Protein AF-A0A937JQS1-F1 (afdb_monomer)

Solvent-accessible surface area (backbone atoms only — not comparable to full-atom values): 11792 Å² total; per-residue (Å²): 133,86,85,75,92,84,84,64,67,39,81,70,49,71,50,72,41,78,74,59,97,88,43,70,46,82,43,76,43,68,38,63,73,54,82,75,80,78,58,79,94,61,78,60,64,67,53,103,60,38,48,78,44,85,41,75,46,64,56,64,67,55,51,44,63,78,70,60,71,78,67,61,72,82,78,45,56,63,32,63,48,52,50,48,54,52,50,52,52,39,45,74,74,69,32,52,64,26,17,43,42,37,26,79,42,84,90,50,79,67,45,70,51,68,37,29,36,45,101,71,46,35,38,35,25,64,32,72,44,44,47,72,66,47,47,51,51,32,52,51,50,52,54,59,55,45,79,55,39,69,81,55,46,39,33,33,38,23,70,42,84,50,56,70,66,57,55,50,52,32,45,78,70,66,24,34,43,35,20,62,35,98,82,81,48,39,30,24,63,35,68,80,44,40,84,76,72,25,43,60,45,133

pLDDT: mean 79.56, std 19.75, range [32.25, 98.62]

Nearest PDB structures (foldseek):
  8q43-assembly1_B  TM=7.393E-01  e=4.760E-02  Thermoanaerobacter brockii subsp. finnii Ako-1
  8q43-assembly1_A  TM=7.312E-01  e=4.192E-02  Thermoanaerobacter brockii subsp. finnii Ako-1

Sequence (202 aa):
MPFRYVDSFILHDWFEKDVGDGAHVPIFLLRPVEEATHAPHQSYCVRRNEQVQLIPVERHSLLSALRDGSVDPRSMRPEARLEKSFCLFMLQQGYPVWRFEIRHTVGCHPLYTDVWVGGVNLLLETKAKADREHVRQAVAQVIDYTRFLSNPYRAVLVPERPEGDLLKLAHTQRAAVIWPGPRGDWESSAMWLSRLGVTYRR

Foldseek 3Di:
DDDDDDFDWDQPDKDWDDLDPPDTDIDTDTDGPDPPPPPPPFPWPDDPFKDKDKAAPPVCVLVCVVRRVPDPLVPDDLQVSQLSLVCVLLVVLVWGKIKMFIDGHPPDDTDIFSIATPPQQEGEDEDAAQDPVRLVVRLVSQVVVVVRGDDGQAEYEYADDHDPVSQVVCVVSRYKYKYQDPVRFIEICDPVCVVSVHHYDD

Structure (mmCIF, N/CA/C/O backbone):
data_AF-A0A937JQS1-F1
#
_entry.id   AF-A0A937JQS1-F1
#
loop_
_atom_site.group_PDB
_atom_site.id
_atom_site.type_symbol
_atom_site.label_atom_id
_atom_site.label_alt_id
_atom_site.label_comp_id
_atom_site.label_asym_id
_atom_site.label_entity_id
_atom_site.label_seq_id
_atom_site.pdbx_PDB_ins_code
_atom_site.Cartn_x
_atom_site.Cartn_y
_atom_site.Cartn_z
_atom_site.occupancy
_atom_site.B_iso_or_equiv
_atom_site.auth_seq_id
_atom_site.auth_comp_id
_atom_site.auth_asym_id
_atom_site.auth_atom_id
_atom_site.pdbx_PDB_model_num
ATOM 1 N N . MET A 1 1 ? -18.540 9.054 -26.115 1.00 45.56 1 MET A N 1
ATOM 2 C CA . MET A 1 1 ? -18.312 9.087 -24.654 1.00 45.56 1 MET A CA 1
ATOM 3 C C . MET A 1 1 ? -18.891 10.398 -24.142 1.00 45.56 1 MET A C 1
ATOM 5 O O . MET A 1 1 ? -18.390 11.429 -24.573 1.00 45.56 1 MET A O 1
ATOM 9 N N . PRO A 1 2 ? -19.978 10.409 -23.354 1.00 47.75 2 PRO A N 1
ATOM 10 C CA . PRO A 1 2 ? -20.490 11.654 -22.794 1.00 47.75 2 PRO A CA 1
ATOM 11 C C . PRO A 1 2 ? -19.581 12.106 -21.646 1.00 47.75 2 PRO A C 1
ATOM 13 O O . PRO A 1 2 ? -19.201 11.306 -20.791 1.00 47.75 2 PRO A O 1
ATOM 16 N N . PHE A 1 3 ? -19.208 13.382 -21.644 1.00 42.34 3 PHE A N 1
ATOM 17 C CA . PHE A 1 3 ? -18.463 13.980 -20.542 1.00 42.34 3 PHE A CA 1
ATOM 18 C C . PHE A 1 3 ? -19.368 14.054 -19.309 1.00 42.34 3 PHE A C 1
ATOM 20 O O . PHE A 1 3 ? -20.520 14.477 -19.404 1.00 42.34 3 PHE A O 1
ATOM 27 N N . ARG A 1 4 ? -18.853 13.626 -18.153 1.00 39.41 4 ARG A N 1
ATOM 28 C CA . ARG A 1 4 ? -19.533 13.779 -16.867 1.00 39.41 4 ARG A CA 1
ATOM 29 C C . ARG A 1 4 ? -18.946 14.994 -16.168 1.00 39.41 4 ARG A C 1
ATOM 31 O O . ARG A 1 4 ? -17.749 15.034 -15.910 1.00 39.41 4 ARG A O 1
ATOM 38 N N . TYR A 1 5 ? -19.797 15.964 -15.871 1.00 47.34 5 TYR A N 1
ATOM 39 C CA . TYR A 1 5 ? -19.444 17.093 -15.024 1.00 47.34 5 TYR A CA 1
ATOM 40 C C . TYR A 1 5 ? -19.049 16.581 -13.625 1.00 47.34 5 TYR A C 1
ATOM 42 O O . TYR A 1 5 ? -19.790 15.791 -13.032 1.00 47.34 5 TYR A O 1
ATOM 50 N N . VAL A 1 6 ? -17.861 16.970 -13.150 1.00 55.03 6 VAL A N 1
ATOM 51 C CA . VAL A 1 6 ? -17.288 16.515 -11.870 1.00 55.03 6 VAL A CA 1
ATOM 52 C C . VAL A 1 6 ? -17.454 17.582 -10.791 1.00 55.03 6 VAL A C 1
ATOM 54 O O . VAL A 1 6 ? -17.957 17.254 -9.724 1.00 55.03 6 VAL A O 1
ATOM 57 N N . ASP A 1 7 ? -17.066 18.833 -11.065 1.00 60.91 7 ASP A N 1
ATOM 58 C CA . ASP A 1 7 ? -17.184 19.951 -10.120 1.00 60.91 7 ASP A CA 1
ATOM 59 C C . ASP A 1 7 ? -16.947 21.312 -10.814 1.00 60.91 7 ASP A C 1
ATOM 61 O O . ASP A 1 7 ? -16.542 21.345 -11.982 1.00 60.91 7 ASP A O 1
ATOM 65 N N . SER A 1 8 ? -17.152 22.421 -10.093 1.00 69.75 8 SER A N 1
ATOM 66 C CA . SER A 1 8 ? -16.803 23.782 -10.523 1.00 69.75 8 SER A CA 1
ATOM 67 C C . SER A 1 8 ? -15.736 24.424 -9.637 1.00 69.75 8 SER A C 1
ATOM 69 O O . SER A 1 8 ? -15.820 24.430 -8.409 1.00 69.75 8 SER A O 1
ATOM 71 N N . PHE A 1 9 ? -14.761 25.066 -10.280 1.00 72.88 9 PHE A N 1
ATOM 72 C CA . PHE A 1 9 ? -13.689 25.807 -9.622 1.00 72.88 9 PHE A CA 1
ATOM 73 C C . PHE A 1 9 ? -13.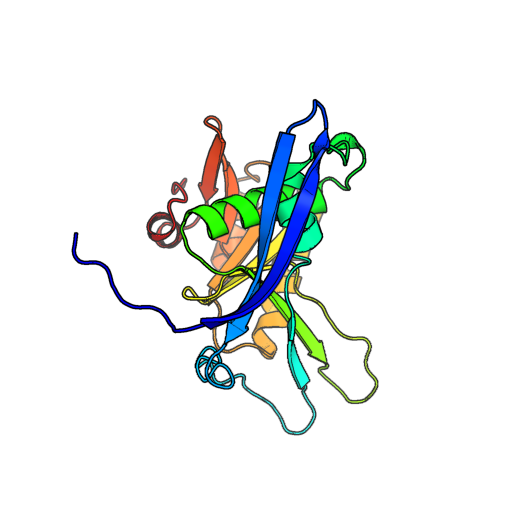633 27.244 -10.135 1.00 72.88 9 PHE A C 1
ATOM 75 O O . PHE A 1 9 ? -13.857 27.506 -11.316 1.00 72.88 9 PHE A O 1
ATOM 82 N N . ILE A 1 10 ? -13.284 2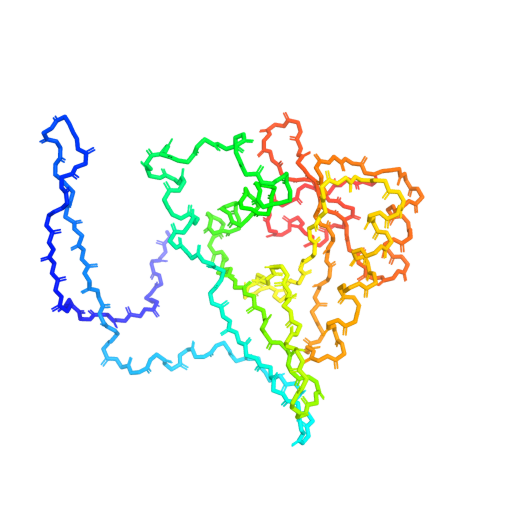8.170 -9.249 1.00 72.38 10 ILE A N 1
ATOM 83 C CA . ILE A 1 10 ? -12.944 29.549 -9.585 1.00 72.38 10 ILE A CA 1
ATOM 84 C C . ILE A 1 10 ? -11.427 29.631 -9.700 1.00 72.38 10 ILE A C 1
ATOM 86 O O . ILE A 1 10 ? -10.702 29.169 -8.815 1.00 72.38 10 ILE A O 1
ATOM 90 N N . LEU A 1 11 ? -10.941 30.263 -10.765 1.00 66.88 11 LEU A N 1
ATOM 91 C CA . LEU A 1 11 ? -9.544 30.661 -10.848 1.00 66.88 11 LEU A CA 1
ATOM 92 C C . LEU A 1 11 ? -9.246 31.638 -9.707 1.00 66.88 11 LEU A C 1
ATOM 94 O O . LEU A 1 11 ? -9.803 32.734 -9.651 1.00 66.88 11 LEU A O 1
ATOM 98 N N . HIS A 1 12 ? -8.429 31.202 -8.756 1.00 65.19 12 HIS A N 1
ATOM 99 C CA . HIS A 1 12 ? -8.006 32.033 -7.642 1.00 65.19 12 HIS A CA 1
ATOM 100 C C . HIS A 1 12 ? -6.866 32.951 -8.065 1.00 65.19 12 HIS A C 1
ATOM 102 O O . HIS A 1 12 ? -6.918 34.140 -7.765 1.00 65.19 12 HIS A O 1
ATOM 108 N N . ASP A 1 13 ? -5.878 32.384 -8.757 1.00 59.91 13 ASP A N 1
ATOM 109 C CA . ASP A 1 13 ? -4.686 33.081 -9.229 1.00 59.91 13 ASP A CA 1
ATOM 110 C C . ASP A 1 13 ? -4.006 32.267 -10.345 1.00 59.91 13 ASP A C 1
ATOM 112 O O . ASP A 1 13 ? -4.325 31.090 -10.545 1.00 59.91 13 ASP A O 1
ATOM 116 N N . TRP A 1 14 ? -3.065 32.858 -11.072 1.00 73.50 14 TRP A N 1
ATOM 117 C CA . TRP A 1 14 ? 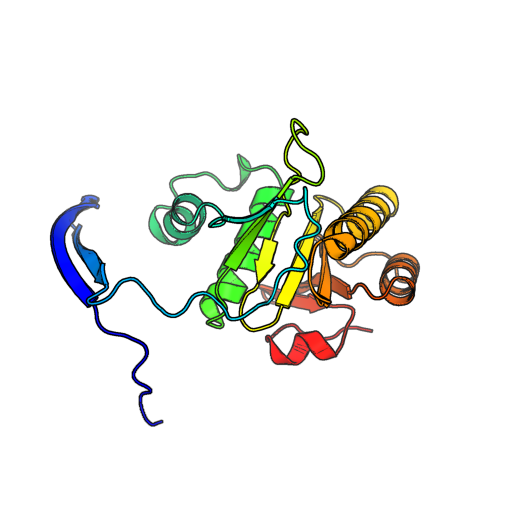-2.208 32.124 -11.999 1.00 73.50 14 TRP A CA 1
ATOM 118 C C . TRP A 1 14 ? -0.834 32.775 -12.118 1.00 73.50 14 TRP A C 1
ATOM 120 O O . TRP A 1 14 ? -0.678 33.981 -11.953 1.00 73.50 14 TRP A O 1
ATOM 130 N N . PHE A 1 15 ? 0.168 31.963 -12.433 1.00 65.56 15 PHE A N 1
ATOM 131 C CA . PHE A 1 15 ? 1.509 32.456 -12.714 1.00 65.56 15 PHE A CA 1
ATOM 132 C C . PHE A 1 15 ? 2.222 31.562 -13.721 1.00 65.56 15 PHE A C 1
ATOM 134 O O . PHE A 1 15 ? 1.949 30.366 -13.832 1.00 65.56 15 PHE A O 1
ATOM 141 N N . GLU A 1 16 ? 3.167 32.142 -14.450 1.00 58.34 16 GLU A N 1
ATOM 142 C CA . GLU A 1 16 ? 4.058 31.405 -15.336 1.00 58.34 16 GLU A CA 1
ATOM 143 C C . GLU A 1 16 ? 5.267 30.910 -14.560 1.00 58.34 16 GLU A C 1
ATOM 145 O O . GLU A 1 16 ? 5.975 31.677 -13.904 1.00 58.34 16 GLU A O 1
ATOM 150 N N . LYS A 1 17 ? 5.505 29.602 -14.632 1.00 55.09 17 LYS A N 1
ATOM 151 C CA . LYS A 1 17 ? 6.731 29.012 -14.114 1.00 55.09 17 LYS A CA 1
ATOM 152 C C . LYS A 1 17 ? 7.669 28.749 -15.283 1.00 55.09 17 LYS A C 1
ATOM 154 O O . LYS A 1 17 ? 7.313 28.008 -16.197 1.00 55.09 17 LYS A O 1
ATOM 159 N N . ASP A 1 18 ? 8.854 29.344 -15.222 1.00 71.06 18 ASP A N 1
ATOM 160 C CA . ASP A 1 18 ? 9.980 28.966 -16.073 1.00 71.06 18 ASP A CA 1
ATOM 161 C C . ASP A 1 18 ? 10.401 27.531 -15.723 1.00 71.06 18 ASP A C 1
ATOM 163 O O . ASP A 1 18 ? 10.581 27.188 -14.546 1.00 71.06 18 ASP A O 1
ATOM 167 N N . VAL A 1 19 ? 10.457 26.672 -16.738 1.00 67.25 19 VAL A N 1
ATOM 168 C CA . VAL A 1 19 ? 10.776 25.246 -16.602 1.00 67.25 19 VAL A CA 1
ATOM 169 C C . VAL A 1 19 ? 12.164 24.915 -17.173 1.00 67.25 19 VAL A C 1
ATOM 171 O O . VAL A 1 19 ? 12.536 23.745 -17.204 1.00 67.25 19 VAL A O 1
ATOM 174 N N . GLY A 1 20 ? 12.949 25.929 -17.560 1.00 48.41 20 GLY A N 1
ATOM 175 C CA . GLY A 1 20 ? 14.239 25.781 -18.238 1.00 48.41 20 GLY A CA 1
ATOM 176 C C . GLY A 1 20 ? 14.111 25.783 -19.766 1.00 48.41 20 GLY A C 1
ATOM 177 O O . GLY A 1 20 ? 13.027 25.596 -20.314 1.00 48.41 20 GLY A O 1
ATOM 178 N N . ASP A 1 21 ? 15.225 26.039 -20.462 1.00 65.00 21 ASP A N 1
ATOM 179 C CA . ASP A 1 21 ? 15.322 26.151 -21.932 1.00 65.00 21 ASP A CA 1
ATOM 180 C C . ASP A 1 21 ? 14.376 27.188 -22.579 1.00 65.00 21 ASP A C 1
ATOM 182 O O . ASP A 1 21 ? 14.034 27.097 -23.758 1.00 65.00 21 ASP A O 1
ATOM 186 N N . GLY A 1 22 ? 13.959 28.206 -21.815 1.00 67.19 22 GLY A N 1
ATOM 187 C CA . GLY A 1 22 ? 13.045 29.257 -22.279 1.00 67.19 22 GLY A CA 1
ATOM 188 C C . GLY A 1 22 ? 11.585 28.807 -22.403 1.00 67.19 22 GLY A C 1
ATOM 189 O O . GLY A 1 22 ? 10.770 29.521 -22.990 1.00 67.19 22 GLY A O 1
ATOM 190 N N . ALA A 1 23 ? 11.239 27.629 -21.873 1.00 49.78 23 ALA A N 1
ATOM 191 C CA . ALA A 1 23 ? 9.871 27.137 -21.839 1.00 49.78 23 ALA A CA 1
ATOM 192 C C . ALA A 1 23 ? 9.139 27.647 -20.588 1.00 49.78 23 ALA A C 1
ATOM 194 O O . ALA A 1 23 ? 9.542 27.381 -19.454 1.00 49.78 23 ALA A O 1
ATOM 195 N N . HIS A 1 24 ? 8.011 28.325 -20.798 1.00 59.59 24 HIS A N 1
ATOM 196 C CA . HIS A 1 24 ? 7.120 28.779 -19.733 1.00 59.59 24 HIS A CA 1
ATOM 197 C C . HIS A 1 24 ? 5.847 27.936 -19.723 1.00 59.59 24 HIS A C 1
ATOM 199 O O . HIS A 1 24 ? 5.228 27.710 -20.765 1.00 59.59 24 HIS A O 1
ATOM 205 N N . VAL A 1 25 ? 5.445 27.470 -18.539 1.00 53.12 25 VAL A N 1
ATOM 206 C CA . VAL A 1 25 ? 4.183 26.746 -18.355 1.00 53.12 25 VAL A CA 1
ATOM 207 C C . VAL A 1 25 ? 3.274 27.552 -17.427 1.00 53.12 25 VAL A C 1
ATOM 209 O O . VAL A 1 25 ? 3.685 27.859 -16.301 1.00 53.12 25 VAL A O 1
ATOM 212 N N . PRO A 1 26 ? 2.042 27.880 -17.855 1.00 55.28 26 PRO A N 1
ATOM 213 C CA . PRO A 1 26 ? 1.0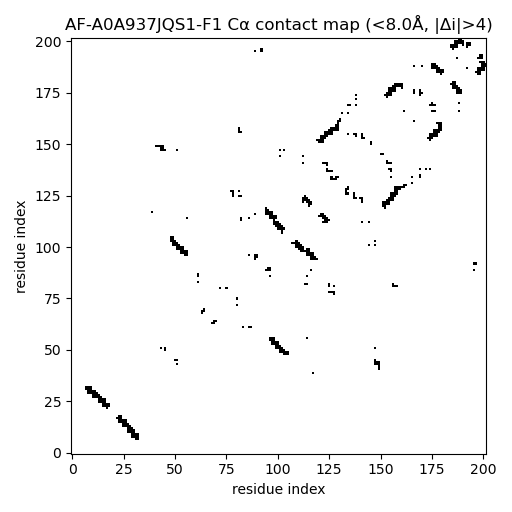80 28.555 -16.999 1.00 55.28 26 PRO A CA 1
ATOM 214 C C . PRO A 1 26 ? 0.566 27.591 -15.925 1.00 55.28 26 PRO A C 1
ATOM 216 O O . PRO A 1 26 ? 0.119 26.477 -16.212 1.00 55.28 26 PRO A O 1
ATOM 219 N N . ILE A 1 27 ? 0.633 28.028 -14.672 1.00 56.72 27 ILE A N 1
ATOM 220 C CA . ILE A 1 27 ? 0.093 27.324 -13.512 1.00 56.72 27 ILE A CA 1
ATOM 221 C C . ILE A 1 27 ? -1.139 28.080 -13.034 1.00 56.72 27 ILE A C 1
ATOM 223 O O . ILE A 1 27 ? -1.061 29.255 -12.691 1.00 56.72 27 ILE A O 1
ATOM 227 N N . PHE A 1 28 ? -2.268 27.378 -12.968 1.00 69.25 28 PHE A N 1
ATOM 228 C CA . PHE A 1 28 ? -3.531 27.908 -12.465 1.00 69.25 28 PHE A CA 1
ATOM 229 C C . PHE A 1 28 ? -3.749 27.434 -11.026 1.00 69.25 28 PHE A C 1
ATOM 231 O O . PHE A 1 28 ? -3.789 26.231 -10.755 1.00 69.25 28 PHE A O 1
ATOM 238 N N . LEU A 1 29 ? -3.908 28.375 -10.101 1.00 49.22 29 LEU A N 1
ATOM 239 C CA . LEU A 1 29 ? -4.346 28.115 -8.737 1.00 49.22 29 LEU A CA 1
ATOM 240 C C . LEU A 1 29 ? -5.867 28.203 -8.711 1.00 49.22 29 LEU A C 1
ATOM 242 O O . LEU A 1 29 ? -6.451 29.264 -8.916 1.00 49.22 29 LEU A O 1
ATOM 246 N N . LEU A 1 30 ? -6.520 27.070 -8.483 1.00 74.38 30 LEU A N 1
ATOM 247 C CA . LEU A 1 30 ? -7.973 26.968 -8.458 1.00 74.38 30 LEU A CA 1
ATOM 248 C C . LEU A 1 30 ? -8.467 26.852 -7.018 1.00 74.38 30 LEU A C 1
ATOM 250 O O . LEU A 1 30 ? -7.889 26.123 -6.212 1.00 74.38 30 LEU A O 1
ATOM 254 N N . ARG A 1 31 ? -9.567 27.538 -6.715 1.00 61.50 31 ARG A N 1
ATOM 255 C CA . ARG A 1 31 ? -10.343 27.352 -5.485 1.00 61.50 31 ARG A CA 1
ATOM 256 C C . ARG A 1 31 ? -11.725 26.811 -5.849 1.00 61.50 31 ARG A C 1
ATOM 258 O O . ARG A 1 31 ? -12.274 27.240 -6.861 1.00 61.50 31 ARG A O 1
ATOM 265 N N . PRO A 1 32 ? -12.287 25.862 -5.096 1.00 65.94 32 PRO A N 1
ATOM 266 C CA . PRO A 1 32 ? -13.613 25.342 -5.408 1.00 65.94 32 PRO A CA 1
ATOM 267 C C . PRO A 1 32 ? -14.674 26.448 -5.234 1.00 65.94 32 PRO A C 1
ATOM 269 O O . PRO A 1 32 ? -14.492 27.353 -4.417 1.00 65.94 32 PRO A O 1
ATOM 272 N N . VAL A 1 33 ? -15.733 26.427 -6.059 1.00 67.19 33 VAL A N 1
ATOM 273 C CA . VAL A 1 33 ? -16.830 27.425 -6.000 1.00 67.19 33 VAL A CA 1
ATOM 274 C C . VAL A 1 33 ? -17.621 27.301 -4.693 1.00 67.19 33 VAL A C 1
ATOM 276 O O . VAL A 1 33 ? -18.073 28.305 -4.149 1.00 67.19 33 VAL A O 1
ATOM 279 N N . GLU A 1 34 ? -17.733 26.084 -4.168 1.00 53.88 34 GLU A N 1
ATOM 280 C CA . GLU A 1 34 ? -18.332 25.761 -2.872 1.00 53.88 34 GLU A CA 1
ATOM 281 C C . GLU A 1 34 ? -17.291 25.030 -2.006 1.00 53.88 34 GLU A C 1
ATOM 283 O O . GLU A 1 34 ? -16.369 24.408 -2.535 1.00 53.88 34 GLU A O 1
ATOM 288 N N . GLU A 1 35 ? -17.397 25.097 -0.673 1.00 51.56 35 GLU A N 1
ATOM 289 C CA . GLU A 1 35 ? -16.623 24.217 0.217 1.00 51.56 35 GLU A CA 1
ATOM 290 C C . GLU A 1 35 ? -16.873 22.777 -0.247 1.00 51.56 35 GLU A C 1
ATOM 292 O O . GLU A 1 35 ? -18.023 22.351 -0.263 1.00 51.56 35 GLU A O 1
ATOM 297 N N . ALA A 1 36 ? -15.841 22.070 -0.723 1.00 46.34 36 ALA A N 1
ATOM 298 C CA . ALA A 1 36 ? -16.008 20.800 -1.427 1.00 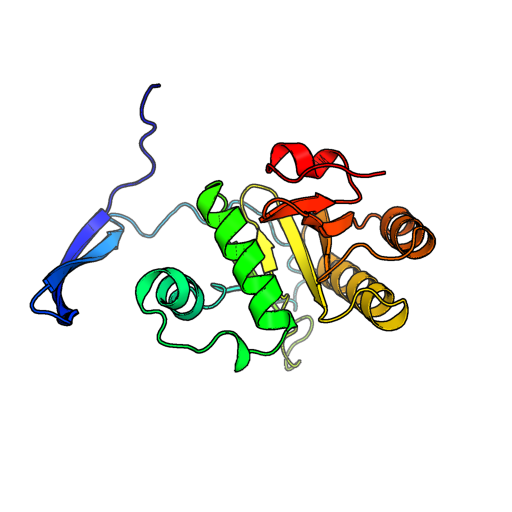46.34 36 ALA A CA 1
ATOM 299 C C . ALA A 1 36 ? -16.900 19.833 -0.622 1.00 46.34 36 ALA A C 1
ATOM 301 O O . ALA A 1 36 ? -16.455 19.206 0.338 1.00 46.34 36 ALA A O 1
ATOM 302 N N . THR A 1 37 ? -18.168 19.702 -1.019 1.00 40.16 37 THR A N 1
ATOM 303 C CA . THR A 1 37 ? -19.163 18.871 -0.320 1.00 40.16 37 THR A CA 1
ATOM 304 C C . THR A 1 37 ? -18.952 17.385 -0.582 1.00 40.16 37 THR A C 1
ATOM 306 O O . THR A 1 37 ? -19.491 16.543 0.134 1.00 40.16 37 THR A O 1
ATOM 309 N N . HIS A 1 38 ? -18.088 17.037 -1.539 1.00 40.91 38 HIS A N 1
ATOM 310 C CA . HIS A 1 38 ? -17.567 15.686 -1.697 1.00 40.91 38 HIS A CA 1
ATOM 311 C C . HIS A 1 38 ? -16.445 15.414 -0.687 1.00 40.91 38 HIS A C 1
ATOM 313 O O . HIS A 1 38 ? -15.310 15.095 -1.044 1.00 40.91 38 HIS A O 1
ATOM 319 N N . ALA A 1 39 ? -16.789 15.445 0.602 1.00 38.78 39 ALA A N 1
ATOM 320 C CA . ALA A 1 39 ? -16.150 14.516 1.518 1.00 38.78 39 ALA A CA 1
ATOM 321 C C . ALA A 1 39 ? -16.447 13.109 0.969 1.00 38.78 39 ALA A C 1
ATOM 323 O O . ALA A 1 39 ? -17.609 12.822 0.662 1.00 38.78 39 ALA A O 1
ATOM 324 N N . PRO A 1 40 ? -15.453 12.221 0.777 1.00 37.16 40 PRO A N 1
ATOM 325 C CA . PRO A 1 40 ? -15.765 10.838 0.458 1.00 37.16 40 PRO A CA 1
ATOM 326 C C . PRO A 1 40 ? -16.725 10.347 1.543 1.00 37.16 40 PRO A C 1
ATOM 328 O O . PRO A 1 40 ? -16.364 10.332 2.717 1.00 37.16 40 PRO A O 1
ATOM 331 N N . HIS A 1 41 ? -17.964 10.017 1.165 1.00 33.47 41 HIS A N 1
ATOM 332 C CA . HIS A 1 41 ? -18.947 9.412 2.058 1.00 33.47 41 HIS A CA 1
ATOM 333 C C . HIS A 1 41 ? -18.427 8.031 2.466 1.00 33.47 41 HIS A C 1
ATOM 335 O O . HIS A 1 41 ? -18.792 7.000 1.908 1.00 33.47 41 HIS A O 1
ATOM 341 N N . GLN A 1 42 ? -17.512 8.014 3.423 1.00 42.06 42 GLN A N 1
ATOM 342 C CA . GLN A 1 42 ? -17.094 6.838 4.145 1.00 42.06 42 GLN A CA 1
ATOM 343 C C . GLN A 1 42 ? -17.260 7.160 5.614 1.00 42.06 42 GLN A C 1
ATOM 345 O O . GLN A 1 42 ? -16.555 7.982 6.190 1.00 42.06 42 GLN A O 1
ATOM 350 N N . SER A 1 43 ? -18.255 6.523 6.213 1.00 33.09 43 SER A N 1
ATOM 351 C CA . SER A 1 43 ? -18.433 6.513 7.653 1.00 33.09 43 SER A CA 1
ATOM 352 C C . SER A 1 43 ? -17.228 5.793 8.254 1.00 33.09 43 SER A C 1
ATOM 354 O O . SER A 1 43 ? -17.149 4.566 8.202 1.00 33.09 43 SER A O 1
ATOM 356 N N . TYR A 1 44 ? -16.256 6.540 8.770 1.00 45.22 44 TYR A N 1
ATOM 357 C CA . TYR A 1 44 ? -15.211 5.979 9.620 1.00 45.22 44 TYR A CA 1
ATOM 358 C C . TYR A 1 44 ? -15.849 5.614 10.961 1.00 45.22 44 TYR A C 1
ATOM 360 O O . TYR A 1 44 ? -16.602 6.406 11.530 1.00 45.22 44 TYR A O 1
ATOM 368 N N . CYS A 1 45 ? -15.597 4.405 11.461 1.00 32.25 45 CYS A N 1
ATOM 369 C CA . CYS A 1 45 ? -16.022 4.023 12.805 1.00 32.25 45 CYS A CA 1
ATOM 370 C C . CYS A 1 45 ? -15.192 4.802 13.828 1.00 32.25 45 CYS A C 1
ATOM 372 O O . CYS A 1 45 ? -14.144 4.343 14.261 1.00 32.25 45 CYS A O 1
ATOM 374 N N . VAL A 1 46 ? -15.661 5.984 14.216 1.00 39.66 46 VAL A N 1
ATOM 375 C CA . VAL A 1 46 ? -15.071 6.756 15.308 1.00 39.66 46 VAL A CA 1
ATOM 376 C C . VAL A 1 46 ? -15.611 6.198 16.624 1.00 39.66 46 VAL A C 1
ATOM 378 O O . VAL A 1 46 ? -16.758 6.464 16.995 1.00 39.66 46 VAL A O 1
ATOM 381 N N . ARG A 1 47 ? -14.817 5.405 17.357 1.00 48.16 47 ARG A N 1
ATOM 382 C CA . ARG A 1 47 ? -15.104 5.200 18.789 1.00 48.16 47 ARG A CA 1
ATOM 383 C C . ARG A 1 47 ? -14.787 6.501 19.531 1.00 48.16 47 ARG A C 1
ATOM 385 O O . ARG A 1 47 ? -13.952 7.274 19.086 1.00 48.16 47 ARG A O 1
ATOM 392 N N . ARG A 1 48 ? -15.440 6.743 20.675 1.00 47.25 48 ARG A N 1
ATOM 393 C CA . ARG A 1 48 ? -15.502 8.037 21.405 1.00 47.25 48 ARG A CA 1
ATOM 394 C C . ARG A 1 48 ? -14.167 8.784 21.645 1.00 47.25 48 ARG A C 1
ATOM 396 O O . ARG A 1 48 ? -14.228 9.964 21.956 1.00 47.25 48 ARG A O 1
ATOM 403 N N . ASN A 1 49 ? -13.011 8.128 21.496 1.00 56.72 49 ASN A N 1
ATOM 404 C CA . ASN A 1 49 ? -11.665 8.681 21.715 1.00 56.72 49 ASN A CA 1
ATOM 405 C C . ASN A 1 49 ? -10.693 8.468 20.531 1.00 56.72 49 ASN A C 1
ATOM 407 O O . ASN A 1 49 ? -9.507 8.762 20.665 1.00 56.72 49 ASN A O 1
ATOM 411 N N . GLU A 1 50 ? -11.161 7.921 19.408 1.00 63.97 50 GLU A N 1
ATOM 412 C CA . GLU A 1 50 ? -10.340 7.634 18.228 1.00 63.97 50 GLU A CA 1
ATOM 413 C C . GLU A 1 50 ? -10.479 8.783 17.222 1.00 63.97 50 GLU A C 1
ATOM 415 O O . GLU A 1 50 ? -11.581 9.259 16.965 1.00 63.97 50 GLU A O 1
ATOM 420 N N . GLN A 1 51 ? -9.374 9.246 16.641 1.00 74.69 51 GLN A N 1
ATOM 421 C CA . GLN A 1 51 ? -9.392 10.224 15.552 1.00 74.69 51 GLN A CA 1
ATOM 422 C C . GLN A 1 51 ? -8.761 9.585 14.322 1.00 74.69 51 GLN A C 1
ATOM 424 O O . GLN A 1 51 ? -7.604 9.168 14.352 1.00 74.69 51 GLN A O 1
ATOM 429 N N . VAL A 1 52 ? -9.534 9.499 13.245 1.00 80.69 52 VAL A N 1
ATOM 430 C CA . VAL A 1 52 ? -9.082 8.984 11.953 1.00 80.69 52 VAL A CA 1
ATOM 431 C C . VAL A 1 52 ? -9.288 10.085 10.932 1.00 80.69 52 VAL A C 1
ATOM 433 O O . VAL A 1 52 ? -10.414 10.543 10.743 1.00 80.69 52 VAL A O 1
ATOM 436 N N . GLN A 1 53 ? -8.207 10.514 10.286 1.00 84.12 53 GLN A N 1
ATOM 437 C CA . GLN A 1 53 ? -8.257 11.565 9.275 1.00 84.12 53 GLN A CA 1
ATOM 438 C C . GLN A 1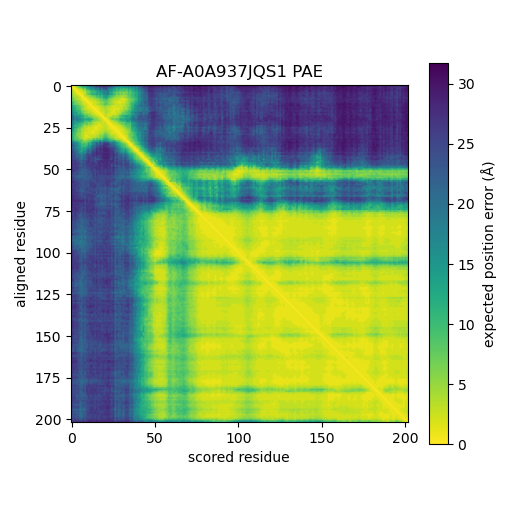 53 ? -7.532 11.155 7.999 1.00 84.12 53 GLN A C 1
ATOM 440 O O . GLN A 1 53 ? -6.509 10.472 8.037 1.00 84.12 53 GLN A O 1
ATOM 445 N N . LEU A 1 54 ? -8.076 11.587 6.862 1.00 82.94 54 LEU A N 1
ATOM 446 C CA . LEU A 1 54 ? -7.431 11.459 5.561 1.00 82.94 54 LEU A CA 1
ATOM 447 C C . LEU A 1 54 ? -6.446 12.603 5.361 1.00 82.94 54 LEU A C 1
ATOM 449 O O . LEU A 1 54 ? -6.789 13.772 5.519 1.00 82.94 54 LEU A O 1
ATOM 453 N N . ILE A 1 55 ? -5.239 12.254 4.941 1.00 82.25 55 ILE A N 1
ATOM 454 C CA . ILE A 1 55 ? -4.174 13.195 4.614 1.00 82.25 55 ILE A CA 1
ATOM 455 C C . ILE A 1 55 ? -3.716 12.902 3.189 1.00 82.25 55 ILE A C 1
ATOM 457 O O . ILE A 1 55 ? -3.627 11.731 2.801 1.00 82.25 55 ILE A O 1
ATOM 461 N N . PRO A 1 56 ? -3.422 13.925 2.369 1.00 72.81 56 PRO A N 1
ATOM 462 C CA . PRO A 1 56 ? -2.771 13.691 1.090 1.00 72.81 56 PRO A CA 1
ATOM 463 C C . PRO A 1 56 ? -1.479 12.886 1.297 1.00 72.81 56 PRO A C 1
ATOM 465 O O . PRO A 1 56 ? -0.638 13.273 2.109 1.00 72.81 56 PRO A O 1
ATOM 468 N N . VAL A 1 57 ? -1.278 11.803 0.535 1.00 69.38 57 VAL A N 1
ATOM 469 C CA . VAL A 1 57 ? 0.102 11.354 0.262 1.00 69.38 57 VAL A CA 1
ATOM 470 C C . VAL A 1 57 ? 0.763 12.541 -0.416 1.00 69.38 57 VAL A C 1
ATOM 472 O O . VAL A 1 57 ? 0.130 13.094 -1.313 1.00 69.38 57 VAL A O 1
ATOM 475 N N . GLU A 1 58 ? 1.937 12.991 0.034 1.00 62.09 58 GLU A N 1
ATOM 476 C CA . GLU A 1 58 ? 2.585 14.228 -0.428 1.00 62.09 58 GLU A CA 1
ATOM 477 C C . GLU A 1 58 ? 2.541 14.366 -1.961 1.00 62.09 58 GLU A C 1
ATOM 479 O O . GLU A 1 58 ? 3.406 13.885 -2.696 1.00 62.09 58 GLU A O 1
ATOM 484 N N . ARG A 1 59 ? 1.492 15.032 -2.463 1.00 50.12 59 ARG A N 1
ATOM 485 C CA . ARG A 1 59 ? 1.178 15.073 -3.897 1.00 50.12 59 ARG A CA 1
ATOM 486 C C . ARG A 1 59 ? 2.241 15.835 -4.657 1.00 50.12 59 ARG A C 1
ATOM 488 O O . ARG A 1 59 ? 2.509 15.512 -5.806 1.00 50.12 59 ARG A O 1
ATOM 495 N N . HIS A 1 60 ? 2.862 16.809 -3.994 1.00 41.78 60 HIS A N 1
ATOM 496 C CA . HIS A 1 60 ? 3.978 17.560 -4.539 1.00 41.78 60 HIS A CA 1
ATOM 497 C C . HIS A 1 60 ? 5.142 16.615 -4.857 1.00 41.78 60 HIS A C 1
ATOM 499 O O . HIS A 1 60 ? 5.566 16.563 -5.999 1.00 41.78 60 HIS A O 1
ATOM 505 N N . SER A 1 61 ? 5.546 15.738 -3.933 1.00 51.47 61 SER A N 1
ATOM 506 C CA . SER A 1 61 ? 6.580 14.727 -4.188 1.00 51.47 61 SER A CA 1
ATOM 507 C C . SER A 1 61 ? 6.221 13.782 -5.348 1.00 51.47 61 SER A C 1
ATOM 509 O O . SER A 1 61 ? 7.099 13.435 -6.142 1.00 51.47 61 SER A O 1
ATOM 511 N N . LEU A 1 62 ? 4.950 13.377 -5.486 1.00 53.84 62 LEU A N 1
ATOM 512 C CA . LEU A 1 62 ? 4.476 12.508 -6.578 1.00 53.84 62 LEU A CA 1
ATOM 513 C C . LEU A 1 62 ? 4.481 13.208 -7.948 1.00 53.84 62 LEU A C 1
ATOM 515 O O . LEU A 1 62 ? 5.043 12.674 -8.903 1.00 53.84 62 LEU A O 1
ATOM 519 N N . LEU A 1 63 ? 3.914 14.413 -8.030 1.00 47.06 63 LEU A N 1
ATOM 520 C CA . LEU A 1 63 ? 3.825 15.207 -9.259 1.00 47.06 63 LEU A CA 1
ATOM 521 C C . LEU A 1 63 ? 5.191 15.751 -9.703 1.00 47.06 63 LEU A C 1
ATOM 523 O O . LEU A 1 63 ? 5.473 15.762 -10.897 1.00 47.06 63 LEU A O 1
ATOM 527 N N . SER A 1 64 ? 6.078 16.119 -8.774 1.00 46.41 64 SER A N 1
ATOM 528 C CA . SER A 1 64 ? 7.446 16.552 -9.100 1.00 46.41 64 SER A CA 1
ATOM 529 C C . SER A 1 64 ? 8.262 15.456 -9.785 1.00 46.41 64 SER A C 1
ATOM 531 O O . SER A 1 64 ? 9.083 15.759 -10.643 1.00 46.41 64 SER A O 1
ATOM 533 N N . ALA A 1 65 ? 8.023 14.176 -9.474 1.00 49.12 65 ALA A N 1
ATOM 534 C CA . ALA A 1 65 ? 8.684 13.080 -10.192 1.00 49.12 65 ALA A CA 1
ATOM 535 C C . ALA A 1 65 ? 8.142 12.831 -11.596 1.00 49.12 65 ALA A C 1
ATOM 537 O O . ALA A 1 65 ? 8.882 12.324 -12.430 1.00 49.12 65 ALA A O 1
ATOM 538 N N . LEU A 1 66 ? 6.880 13.178 -11.861 1.00 49.59 66 LEU A N 1
ATOM 539 C CA . LEU A 1 66 ? 6.364 13.185 -13.228 1.00 49.59 66 LEU A CA 1
ATOM 540 C C . LEU A 1 66 ? 6.958 14.336 -14.051 1.00 49.59 66 LEU A C 1
ATOM 542 O O . LEU A 1 66 ? 6.984 14.239 -15.273 1.00 49.59 66 LEU A O 1
ATOM 546 N N . ARG A 1 67 ? 7.386 15.425 -13.395 1.00 44.44 67 ARG A N 1
ATOM 547 C CA . ARG A 1 67 ? 7.654 16.711 -14.047 1.00 44.44 67 ARG A CA 1
ATOM 548 C C . ARG A 1 67 ? 9.128 17.075 -14.197 1.00 44.44 67 ARG A C 1
ATOM 550 O O . ARG A 1 67 ? 9.521 17.496 -15.273 1.00 44.44 67 ARG A O 1
ATOM 557 N N . ASP A 1 68 ? 9.924 16.945 -13.138 1.00 43.94 68 ASP A N 1
ATOM 558 C CA . ASP A 1 68 ? 11.200 17.671 -13.060 1.00 43.94 68 ASP A CA 1
ATOM 559 C C . ASP A 1 68 ? 12.439 16.763 -13.145 1.00 43.94 68 ASP A C 1
ATOM 561 O O . ASP A 1 68 ? 13.543 17.283 -13.256 1.00 43.94 68 ASP A O 1
ATOM 565 N N . GLY A 1 69 ? 12.319 15.429 -13.040 1.00 50.94 69 GLY A N 1
ATOM 566 C CA . GLY A 1 69 ? 13.490 14.526 -13.004 1.00 50.94 69 GLY A CA 1
ATOM 567 C C . GLY A 1 69 ? 14.535 14.871 -11.920 1.00 50.94 69 GLY A C 1
ATOM 568 O O . GLY A 1 69 ? 15.622 14.305 -11.902 1.00 50.94 69 GLY A O 1
ATOM 569 N N . SER A 1 70 ? 14.208 15.803 -11.019 1.00 49.12 70 SER A N 1
ATOM 570 C CA . SER A 1 70 ? 15.144 16.535 -10.160 1.00 49.12 70 SER A CA 1
ATOM 571 C C . SER A 1 70 ? 15.524 15.775 -8.896 1.00 49.12 70 SER A C 1
ATOM 573 O O . SER A 1 70 ? 16.497 16.112 -8.228 1.00 49.12 70 SER A O 1
ATOM 575 N N . VAL A 1 71 ? 14.774 14.720 -8.578 1.00 56.03 71 VAL A N 1
ATOM 576 C CA . VAL A 1 71 ? 15.102 13.775 -7.516 1.00 56.03 71 VAL A CA 1
ATOM 577 C C . VAL A 1 71 ? 15.635 12.520 -8.182 1.00 56.03 71 VAL A C 1
ATOM 579 O O . VAL A 1 71 ? 14.858 11.807 -8.815 1.00 56.03 71 VAL A O 1
ATOM 582 N N . ASP A 1 72 ? 16.931 12.233 -8.016 1.00 64.25 72 ASP A N 1
ATOM 583 C CA . ASP A 1 72 ? 17.498 10.951 -8.438 1.00 64.25 72 ASP A CA 1
ATOM 584 C C . ASP A 1 72 ? 16.710 9.827 -7.742 1.00 64.25 72 ASP A C 1
ATOM 586 O O . ASP A 1 72 ? 16.796 9.694 -6.514 1.00 64.25 72 ASP A O 1
ATOM 590 N N . PRO A 1 73 ? 15.948 8.990 -8.470 1.00 63.06 73 PRO A N 1
ATOM 591 C CA . PRO A 1 73 ? 15.181 7.907 -7.867 1.00 63.06 73 PRO A CA 1
ATOM 592 C C . PRO A 1 73 ? 16.059 6.919 -7.090 1.00 63.06 73 PRO A C 1
ATOM 594 O O . PRO A 1 73 ? 15.541 6.187 -6.244 1.00 63.06 73 PRO A O 1
ATOM 597 N N . ARG A 1 74 ? 17.374 6.876 -7.351 1.00 67.25 74 ARG A N 1
ATOM 598 C CA . ARG A 1 74 ? 18.341 6.065 -6.594 1.00 67.25 74 ARG A CA 1
ATOM 599 C C . ARG A 1 74 ? 18.604 6.601 -5.188 1.00 67.25 74 ARG A C 1
ATOM 601 O O . ARG A 1 74 ? 18.965 5.813 -4.322 1.00 67.25 74 ARG A O 1
ATOM 608 N N . SER A 1 75 ? 18.377 7.893 -4.946 1.00 72.88 75 SER A N 1
ATOM 609 C CA . SER A 1 75 ? 18.480 8.511 -3.614 1.00 72.88 75 SER A CA 1
ATOM 610 C C . SER A 1 75 ? 17.285 8.191 -2.706 1.00 72.88 75 SER A C 1
ATOM 612 O O . SER A 1 75 ? 17.374 8.309 -1.484 1.00 72.88 75 SER A O 1
ATOM 614 N N . MET A 1 76 ? 16.161 7.758 -3.287 1.00 76.94 76 MET A N 1
ATOM 615 C CA . MET A 1 76 ? 14.975 7.370 -2.532 1.00 76.94 76 MET A CA 1
ATOM 616 C C . MET A 1 76 ? 15.150 5.997 -1.884 1.00 76.94 76 MET A C 1
ATOM 618 O O . MET A 1 76 ? 15.703 5.066 -2.477 1.00 76.94 76 MET A O 1
ATOM 622 N N . ARG A 1 77 ? 14.568 5.839 -0.689 1.00 83.94 77 ARG A N 1
ATOM 623 C CA . ARG A 1 77 ? 14.387 4.513 -0.088 1.00 83.94 77 ARG A CA 1
ATOM 624 C C . ARG A 1 77 ? 13.610 3.612 -1.064 1.00 83.94 77 ARG A C 1
ATOM 626 O O . ARG A 1 77 ? 12.657 4.096 -1.682 1.00 83.94 77 ARG A O 1
ATOM 633 N N . PRO A 1 78 ? 13.967 2.320 -1.199 1.00 87.50 78 PRO A N 1
ATOM 634 C CA . PRO A 1 78 ? 13.299 1.411 -2.132 1.00 87.50 78 PRO A CA 1
ATOM 635 C C . PRO A 1 78 ? 11.773 1.363 -1.969 1.00 87.50 78 PRO A C 1
ATOM 637 O O . PRO A 1 78 ? 11.065 1.404 -2.971 1.00 87.50 78 PRO A O 1
ATOM 640 N N . GLU A 1 79 ? 11.280 1.368 -0.725 1.00 87.88 79 GLU A N 1
ATOM 641 C CA . GLU A 1 79 ? 9.847 1.441 -0.387 1.00 87.88 79 GLU A CA 1
ATOM 642 C C . GLU A 1 79 ? 9.179 2.677 -0.967 1.00 87.88 79 GLU A C 1
ATOM 644 O O . GLU A 1 79 ? 8.229 2.558 -1.730 1.00 87.88 79 GLU A O 1
ATOM 649 N N . ALA A 1 80 ? 9.731 3.857 -0.686 1.00 88.44 80 ALA A N 1
ATOM 650 C CA . ALA A 1 80 ? 9.172 5.116 -1.159 1.00 88.44 80 ALA A CA 1
ATOM 651 C C . ALA A 1 80 ? 9.123 5.180 -2.694 1.00 88.44 80 ALA A C 1
ATOM 653 O O . ALA A 1 80 ? 8.188 5.735 -3.264 1.00 88.44 80 ALA A O 1
ATOM 654 N N . ARG A 1 81 ? 10.120 4.609 -3.385 1.00 88.94 81 ARG A N 1
ATOM 655 C CA . ARG A 1 81 ? 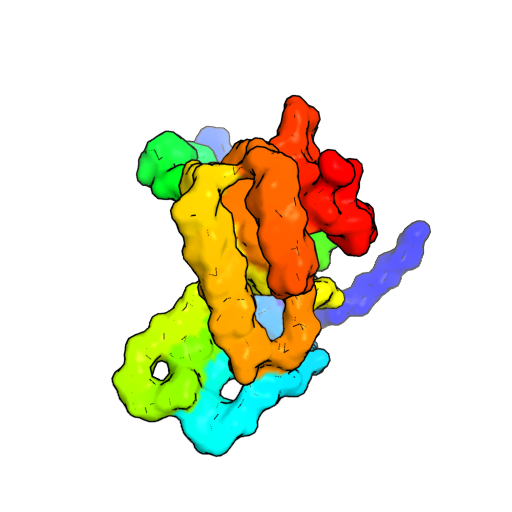10.130 4.538 -4.854 1.00 88.94 81 ARG A CA 1
ATOM 656 C C . ARG A 1 81 ? 9.049 3.593 -5.386 1.00 88.94 81 ARG A C 1
ATOM 658 O O . ARG A 1 81 ? 8.377 3.934 -6.359 1.00 88.94 81 ARG A O 1
ATOM 665 N N . LEU A 1 82 ? 8.890 2.429 -4.758 1.00 93.38 82 LEU A N 1
ATOM 666 C CA . LEU A 1 82 ? 7.887 1.433 -5.130 1.00 93.38 82 LEU A CA 1
ATOM 667 C C . LEU A 1 82 ? 6.464 1.957 -4.899 1.00 93.38 82 LEU A C 1
ATOM 669 O O . LEU A 1 82 ? 5.645 1.933 -5.816 1.00 93.38 82 LEU A O 1
ATOM 673 N N . GLU A 1 83 ? 6.210 2.497 -3.708 1.00 92.69 83 GLU A N 1
ATOM 674 C CA . GLU A 1 83 ? 4.950 3.136 -3.329 1.00 92.69 83 GLU A CA 1
ATOM 675 C C . GLU A 1 83 ? 4.572 4.223 -4.334 1.00 92.69 83 GLU A C 1
ATOM 677 O O . GLU A 1 83 ? 3.494 4.205 -4.924 1.00 92.69 83 GLU A O 1
ATOM 682 N N . LYS A 1 84 ? 5.507 5.136 -4.606 1.00 90.50 84 LYS A N 1
ATOM 683 C CA . LYS A 1 84 ? 5.329 6.233 -5.554 1.00 90.50 84 LYS A CA 1
ATOM 684 C C . LYS A 1 84 ? 4.968 5.756 -6.953 1.00 90.50 84 LYS A C 1
ATOM 686 O O . LYS A 1 84 ? 4.056 6.312 -7.558 1.00 90.50 84 LYS A O 1
ATOM 691 N N . SER A 1 85 ? 5.651 4.731 -7.462 1.00 91.44 85 SER A N 1
ATOM 692 C CA . SER A 1 85 ? 5.344 4.151 -8.772 1.00 91.44 85 SER A CA 1
ATOM 693 C C . SER A 1 85 ? 3.915 3.599 -8.824 1.00 91.44 85 SER A C 1
ATOM 695 O O . SER A 1 85 ? 3.191 3.858 -9.787 1.00 91.44 85 SER A O 1
ATOM 697 N N . PHE A 1 86 ? 3.472 2.918 -7.764 1.00 95.12 86 PHE A N 1
ATOM 698 C CA . PHE A 1 86 ? 2.115 2.381 -7.681 1.00 95.12 86 PHE A CA 1
ATOM 699 C C . PHE A 1 86 ? 1.050 3.477 -7.546 1.00 95.12 86 PHE A C 1
ATOM 701 O O . PHE A 1 86 ? 0.014 3.433 -8.211 1.00 95.12 86 PHE A O 1
ATOM 708 N N . CYS A 1 87 ? 1.316 4.503 -6.735 1.00 92.75 87 CYS A N 1
ATOM 709 C CA . CYS A 1 87 ? 0.445 5.666 -6.586 1.00 92.75 87 CYS A CA 1
ATOM 710 C C . CYS A 1 87 ? 0.232 6.383 -7.923 1.00 92.75 87 CYS A C 1
ATOM 712 O O . CYS A 1 87 ? -0.898 6.734 -8.257 1.00 92.75 87 CYS A O 1
ATOM 714 N N . LEU A 1 88 ? 1.297 6.568 -8.710 1.00 91.19 88 LEU A N 1
ATOM 715 C CA . LEU A 1 88 ? 1.208 7.162 -10.045 1.00 91.19 88 LEU A CA 1
ATOM 716 C C . LEU A 1 88 ? 0.345 6.323 -10.988 1.00 91.19 88 LEU A C 1
ATOM 718 O O . LEU A 1 88 ? -0.511 6.880 -11.672 1.00 91.19 88 LEU A O 1
ATOM 722 N N . PHE A 1 89 ? 0.517 5.000 -10.976 1.00 93.19 89 PHE A N 1
ATOM 723 C CA . PHE A 1 89 ? -0.341 4.093 -11.734 1.00 93.19 89 PHE A CA 1
ATOM 724 C C . PHE A 1 89 ? -1.819 4.259 -11.346 1.00 93.19 89 PHE A C 1
ATOM 726 O O . PHE A 1 89 ? -2.658 4.466 -12.218 1.00 93.19 89 PHE A O 1
ATOM 733 N N . MET A 1 90 ? -2.147 4.263 -10.051 1.00 92.69 90 MET A N 1
ATOM 734 C CA . MET A 1 90 ? -3.531 4.429 -9.583 1.00 92.69 90 MET A CA 1
ATOM 735 C C . MET A 1 90 ? -4.132 5.788 -9.956 1.00 92.69 90 MET A C 1
ATOM 737 O O . MET A 1 90 ? -5.282 5.852 -10.394 1.00 92.69 90 MET A O 1
ATOM 741 N N . LEU A 1 91 ? -3.347 6.863 -9.852 1.00 89.12 91 LEU A N 1
ATOM 742 C CA . LEU A 1 91 ? -3.764 8.199 -10.279 1.00 89.12 91 LEU A CA 1
ATOM 743 C C . LEU A 1 91 ? -4.044 8.251 -11.787 1.00 89.12 91 LEU A C 1
ATOM 745 O O . LEU A 1 91 ? -5.041 8.841 -12.196 1.00 89.12 91 LEU A O 1
ATOM 749 N N . GLN A 1 92 ? -3.216 7.601 -12.612 1.00 86.81 92 GLN A N 1
ATOM 750 C CA . GLN A 1 92 ? -3.436 7.492 -14.061 1.00 86.81 92 GLN A CA 1
ATOM 751 C C . GLN A 1 92 ? -4.702 6.698 -14.407 1.00 86.81 92 GLN A C 1
ATOM 753 O O . GLN A 1 92 ? -5.366 7.013 -15.392 1.00 86.81 92 GLN A O 1
ATOM 758 N N . GLN A 1 93 ? -5.075 5.715 -13.581 1.00 87.12 93 GLN A N 1
ATOM 759 C CA . GLN A 1 93 ? -6.356 5.003 -13.691 1.00 87.12 93 GLN A CA 1
ATOM 760 C C . GLN A 1 93 ? -7.558 5.825 -13.178 1.00 87.12 93 GLN A C 1
ATOM 762 O O . GLN A 1 93 ? -8.693 5.356 -13.226 1.00 87.12 93 GLN A O 1
ATOM 767 N N . GLY A 1 94 ? -7.336 7.049 -12.684 1.00 86.88 94 GLY A N 1
ATOM 768 C CA . GLY A 1 94 ? -8.383 7.935 -12.174 1.00 86.88 94 GLY A CA 1
ATOM 769 C C . GLY A 1 94 ? -8.775 7.681 -10.717 1.00 86.88 94 GLY A C 1
ATOM 770 O O . GLY A 1 94 ? -9.789 8.210 -10.261 1.00 86.88 94 GLY A O 1
ATOM 771 N N . TYR A 1 95 ? -7.994 6.896 -9.969 1.00 87.31 95 TYR A N 1
ATOM 772 C CA . TYR A 1 95 ? -8.246 6.660 -8.551 1.00 87.31 95 TYR A CA 1
ATOM 773 C C . TYR A 1 95 ? -7.469 7.643 -7.672 1.00 87.31 95 TYR A C 1
ATOM 775 O O . TYR A 1 95 ? -6.244 7.740 -7.784 1.00 87.31 95 TYR A O 1
ATOM 783 N N . PRO A 1 96 ? -8.141 8.367 -6.760 1.00 86.44 96 PRO A N 1
ATOM 784 C CA . PRO A 1 96 ? -7.462 9.294 -5.874 1.00 86.44 96 PRO A CA 1
ATOM 785 C C . PRO A 1 96 ? -6.674 8.534 -4.805 1.00 86.44 96 PRO A C 1
ATOM 787 O O . PRO A 1 96 ? -7.157 7.561 -4.228 1.00 86.44 96 PRO A O 1
ATOM 790 N N . VAL A 1 97 ? -5.477 9.024 -4.498 1.00 88.00 97 VAL A N 1
ATOM 791 C CA . VAL A 1 97 ? -4.572 8.398 -3.532 1.00 88.00 97 VAL A CA 1
ATOM 792 C C . VAL A 1 97 ? -4.355 9.316 -2.328 1.00 88.00 97 VAL A C 1
ATOM 794 O O . VAL A 1 97 ? -4.115 10.519 -2.483 1.00 88.00 97 VAL A O 1
ATOM 797 N N . TRP A 1 98 ? -4.466 8.739 -1.132 1.00 89.50 98 TRP A N 1
ATOM 798 C CA . TRP A 1 98 ? -4.343 9.397 0.172 1.00 89.50 98 TRP A CA 1
ATOM 799 C C . TRP A 1 98 ? -3.682 8.451 1.178 1.00 89.50 98 TRP A C 1
ATOM 801 O O . TRP A 1 98 ? -3.334 7.328 0.835 1.00 89.50 98 TRP A O 1
ATOM 811 N N . ARG A 1 99 ? -3.526 8.892 2.421 1.00 91.50 99 ARG A N 1
ATOM 812 C CA . ARG A 1 99 ? -3.190 8.040 3.562 1.00 91.50 99 ARG A CA 1
ATOM 813 C C . ARG A 1 99 ? -4.050 8.410 4.759 1.00 91.50 99 ARG A C 1
ATOM 815 O O . ARG A 1 99 ? -4.562 9.526 4.826 1.00 91.50 99 ARG A O 1
ATOM 822 N N . PHE A 1 100 ? -4.184 7.501 5.710 1.00 89.69 100 PHE A N 1
ATOM 823 C CA . PHE A 1 100 ? -4.784 7.801 6.999 1.00 89.69 100 PHE A CA 1
ATOM 824 C C . PHE A 1 100 ? -3.723 8.173 8.026 1.00 89.69 100 PHE A C 1
ATOM 826 O O . PHE A 1 100 ? -2.670 7.541 8.105 1.00 89.69 100 PHE A O 1
ATOM 833 N N . GLU A 1 101 ? -4.051 9.162 8.847 1.00 90.62 101 GLU A N 1
ATOM 834 C CA . GLU A 1 101 ? -3.491 9.317 10.183 1.00 90.62 101 GLU A CA 1
ATOM 835 C C . GLU A 1 101 ? -4.512 8.784 11.187 1.00 90.62 101 GLU A C 1
ATOM 837 O O . GLU A 1 101 ? -5.670 9.210 11.201 1.00 90.62 101 GLU A O 1
ATOM 842 N N . ILE A 1 102 ? -4.081 7.835 12.012 1.00 88.69 102 ILE A N 1
ATOM 843 C CA . ILE A 1 102 ? -4.911 7.149 12.997 1.00 88.69 102 ILE A CA 1
ATOM 844 C C . ILE A 1 102 ? -4.352 7.439 14.389 1.00 88.69 102 ILE A C 1
ATOM 846 O O . ILE A 1 102 ? -3.239 7.037 14.738 1.00 88.69 102 ILE A O 1
ATOM 850 N N . ARG A 1 103 ? -5.162 8.086 15.221 1.00 89.19 103 ARG A N 1
ATOM 851 C CA . ARG A 1 103 ? -4.920 8.263 16.654 1.00 89.19 103 ARG A CA 1
ATOM 852 C C . ARG A 1 103 ? -5.922 7.414 17.410 1.00 89.19 103 ARG A C 1
ATOM 854 O O . ARG A 1 103 ? -7.098 7.751 17.493 1.00 89.19 103 ARG A O 1
ATOM 861 N N . HIS A 1 104 ? -5.456 6.285 17.925 1.00 84.06 104 HIS A N 1
ATOM 862 C CA . HIS A 1 104 ? -6.316 5.293 18.566 1.00 84.06 104 HIS A CA 1
ATOM 863 C C . HIS A 1 104 ? -6.591 5.604 20.047 1.00 84.06 104 HIS A C 1
ATOM 865 O O . HIS A 1 104 ? -7.550 5.091 20.619 1.00 84.06 104 HIS A O 1
ATOM 871 N N . THR A 1 105 ? -5.775 6.452 20.675 1.00 82.06 105 THR A N 1
ATOM 872 C CA . THR A 1 105 ? -5.998 6.976 22.028 1.00 82.06 105 THR A CA 1
ATOM 873 C C . THR A 1 105 ? -5.517 8.424 22.133 1.00 82.06 105 THR A C 1
ATOM 875 O O . THR A 1 105 ? -4.678 8.889 21.359 1.00 82.06 105 THR A O 1
ATOM 878 N N . VAL A 1 106 ? -6.051 9.166 23.105 1.00 80.38 106 VAL A N 1
ATOM 879 C CA . VAL A 1 106 ? -5.622 10.546 23.369 1.00 80.38 106 VAL A CA 1
ATOM 880 C C . VAL A 1 106 ? -4.146 10.557 23.772 1.00 80.38 106 VAL A C 1
ATOM 882 O O . VAL A 1 106 ? -3.736 9.813 24.658 1.00 80.38 106 VAL A O 1
ATOM 885 N N . GLY A 1 107 ? -3.350 11.407 23.121 1.00 76.00 107 GLY A N 1
ATOM 886 C CA . GLY A 1 107 ? -1.918 11.549 23.400 1.00 76.00 107 GLY A CA 1
ATOM 887 C C . GLY A 1 107 ? -1.020 10.477 22.772 1.00 76.00 107 GLY A C 1
ATOM 888 O O . GLY A 1 107 ? 0.191 10.537 22.971 1.00 76.00 107 GLY A O 1
ATOM 889 N N . CYS A 1 108 ? -1.560 9.524 21.999 1.00 84.19 108 CYS A N 1
ATOM 890 C CA . CYS A 1 108 ? -0.719 8.553 21.301 1.00 84.19 108 CYS A CA 1
ATOM 891 C C . CYS A 1 108 ? 0.056 9.190 20.143 1.00 84.19 108 CYS A C 1
ATOM 893 O O . CYS A 1 108 ? -0.389 10.156 19.507 1.00 84.19 108 CYS A O 1
ATOM 895 N N . HIS A 1 109 ? 1.188 8.577 19.803 1.00 86.88 109 HIS A N 1
ATOM 896 C CA . HIS A 1 109 ? 1.808 8.820 18.510 1.00 86.88 109 HIS A CA 1
ATOM 897 C C . HIS A 1 109 ? 0.861 8.349 17.397 1.00 86.88 109 HIS A C 1
ATOM 899 O O . HIS A 1 109 ? 0.289 7.260 17.509 1.00 86.88 109 HIS A O 1
ATOM 905 N N . PRO A 1 110 ? 0.648 9.167 16.355 1.00 87.12 110 PRO A N 1
ATOM 906 C CA . PRO A 1 110 ? -0.203 8.778 15.246 1.00 87.12 110 PRO A CA 1
ATOM 907 C C . PRO A 1 110 ? 0.397 7.595 14.485 1.00 87.12 110 PRO A C 1
ATOM 909 O O . PRO A 1 110 ? 1.597 7.564 14.208 1.00 87.12 110 PRO A O 1
ATOM 912 N N . LEU A 1 111 ? -0.463 6.648 14.119 1.00 90.56 111 LEU A N 1
ATOM 913 C CA . LEU A 1 111 ? -0.152 5.626 13.1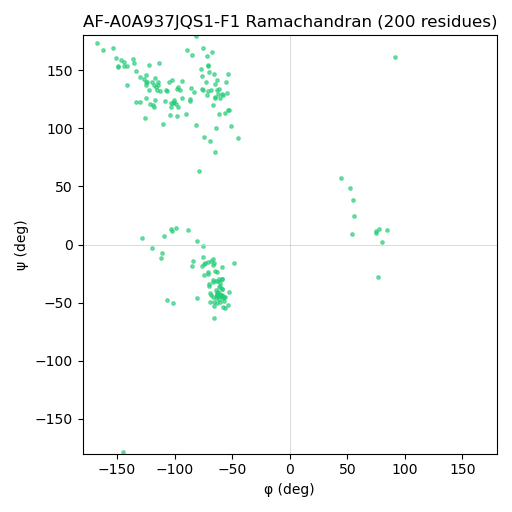30 1.00 90.56 111 LEU A CA 1
ATOM 914 C C . LEU A 1 111 ? -0.449 6.204 11.749 1.00 90.56 111 LEU A C 1
ATOM 916 O O . LEU A 1 111 ? -1.503 6.808 11.544 1.00 90.56 111 LEU A O 1
ATOM 920 N N . TYR A 1 112 ? 0.464 6.001 10.809 1.00 91.25 112 TYR A N 1
ATOM 921 C CA . TYR A 1 112 ? 0.258 6.374 9.419 1.00 91.25 112 TYR A CA 1
ATOM 922 C C . TYR A 1 112 ? 0.171 5.111 8.583 1.00 91.25 112 TYR A C 1
ATOM 924 O O . TYR A 1 112 ? 1.005 4.219 8.711 1.00 91.25 112 TYR A O 1
ATOM 932 N N . THR A 1 113 ? -0.842 5.049 7.730 1.00 93.88 113 THR A N 1
ATOM 933 C CA . THR A 1 113 ? -0.866 4.068 6.646 1.00 93.88 113 THR A CA 1
ATOM 934 C C . THR A 1 113 ? 0.058 4.544 5.535 1.00 93.88 113 THR A C 1
ATOM 936 O O . THR A 1 113 ? 0.132 5.753 5.302 1.00 93.88 113 THR A O 1
ATOM 939 N N . ASP A 1 114 ? 0.641 3.625 4.778 1.00 93.38 114 ASP A N 1
ATOM 940 C CA . ASP A 1 114 ? 1.408 3.994 3.587 1.00 93.38 114 ASP A CA 1
ATOM 941 C C . ASP A 1 114 ? 0.489 4.603 2.525 1.00 93.38 114 ASP A C 1
ATOM 943 O O . ASP A 1 114 ? 0.576 5.791 2.205 1.00 93.38 114 ASP A O 1
ATOM 947 N N . VAL A 1 115 ? -0.468 3.810 2.026 1.00 94.50 115 VAL A N 1
ATOM 948 C CA . VAL A 1 115 ? -1.355 4.243 0.943 1.00 94.50 115 VAL A CA 1
ATOM 949 C C . VAL A 1 115 ? -2.781 3.750 1.143 1.00 94.50 115 VAL A C 1
ATOM 951 O O . VAL A 1 115 ? -3.046 2.590 1.447 1.00 94.50 115 VAL A O 1
ATOM 954 N N . TRP A 1 116 ? -3.728 4.638 0.875 1.00 94.94 116 TRP A N 1
ATOM 955 C CA . TRP A 1 116 ? -5.132 4.337 0.683 1.00 94.94 116 TRP A CA 1
ATOM 956 C C . TRP A 1 116 ? -5.614 4.867 -0.669 1.00 94.94 116 TRP A C 1
ATOM 958 O O . TRP A 1 116 ? -5.479 6.050 -0.992 1.00 94.94 116 TRP A O 1
ATOM 968 N N . VAL A 1 117 ? -6.202 3.978 -1.463 1.00 92.69 117 VAL A N 1
ATOM 969 C CA . VAL A 1 117 ? -6.780 4.294 -2.768 1.00 92.69 117 VAL A CA 1
ATOM 970 C C . VAL A 1 117 ? -8.286 4.491 -2.605 1.00 92.69 117 VAL A C 1
ATOM 972 O O . VAL A 1 117 ? -9.048 3.553 -2.331 1.00 92.69 117 VAL A O 1
ATOM 975 N N . GLY A 1 118 ? -8.709 5.741 -2.774 1.00 85.69 118 GLY A N 1
ATOM 976 C CA . GLY A 1 118 ? -10.099 6.155 -2.690 1.00 85.69 118 GLY A CA 1
ATOM 977 C C . GLY A 1 118 ? -10.932 5.682 -3.877 1.00 85.69 118 GLY A C 1
ATOM 978 O O . GLY A 1 118 ? -10.421 5.254 -4.909 1.00 85.69 118 GLY A O 1
ATOM 979 N N . GLY A 1 119 ? -12.253 5.687 -3.708 1.00 85.94 119 GLY A N 1
ATOM 980 C CA . GLY A 1 119 ? -13.205 5.136 -4.682 1.00 85.94 119 GLY A CA 1
ATOM 981 C C . GLY A 1 119 ? -13.297 3.604 -4.675 1.00 85.94 119 GLY A C 1
ATOM 982 O O . GLY A 1 119 ? -14.361 3.060 -4.956 1.00 85.94 119 GLY A O 1
ATOM 983 N N . VAL A 1 120 ? -12.227 2.902 -4.286 1.00 89.56 120 VAL A N 1
ATOM 984 C CA . VAL A 1 120 ? -12.180 1.424 -4.226 1.00 89.56 120 VAL A CA 1
ATOM 985 C C . VAL A 1 120 ? -11.910 0.872 -2.829 1.00 89.56 120 VAL A C 1
ATOM 987 O O . VAL A 1 120 ? -11.953 -0.342 -2.638 1.00 89.56 120 VAL A O 1
ATOM 990 N N . ASN A 1 121 ? -11.684 1.762 -1.858 1.00 92.38 121 ASN A N 1
ATOM 991 C CA . ASN A 1 121 ? -11.428 1.450 -0.454 1.00 92.38 121 ASN A CA 1
ATOM 992 C C . ASN A 1 121 ? -10.299 0.421 -0.271 1.00 92.38 121 ASN A C 1
ATOM 994 O O . ASN A 1 121 ? -10.473 -0.584 0.420 1.00 92.38 121 ASN A O 1
ATOM 998 N N . LEU A 1 122 ? -9.170 0.644 -0.945 1.00 95.75 122 LEU A N 1
ATOM 999 C CA . LEU A 1 122 ? -8.007 -0.239 -0.902 1.00 95.75 122 LEU A CA 1
ATOM 1000 C C . LEU A 1 122 ? -6.928 0.360 -0.003 1.00 95.75 122 LEU A C 1
ATOM 1002 O O . LEU A 1 122 ? -6.407 1.429 -0.297 1.00 95.75 122 LEU A O 1
ATOM 1006 N N . LEU A 1 123 ? -6.586 -0.353 1.063 1.00 97.25 123 LEU A N 1
ATOM 1007 C CA . LEU A 1 123 ? -5.490 -0.051 1.969 1.00 97.25 123 LEU A CA 1
ATOM 1008 C C . LEU A 1 123 ? -4.254 -0.881 1.613 1.00 97.25 123 LEU A C 1
ATOM 1010 O O . LEU A 1 123 ? -4.350 -2.098 1.421 1.00 97.25 123 LEU A O 1
ATOM 1014 N N . LEU A 1 124 ? -3.106 -0.219 1.562 1.00 96.62 124 LEU A N 1
ATOM 1015 C CA . LEU A 1 124 ? -1.825 -0.785 1.170 1.00 96.62 124 LEU A CA 1
ATOM 1016 C C . LEU A 1 124 ? -0.769 -0.510 2.234 1.00 96.62 124 LEU A C 1
ATOM 1018 O O . LEU A 1 124 ? -0.724 0.580 2.799 1.00 96.62 124 LEU A O 1
ATOM 1022 N N . GLU A 1 125 ? 0.099 -1.494 2.432 1.00 97.56 125 GLU A N 1
ATOM 1023 C CA . GLU A 1 125 ? 1.382 -1.341 3.117 1.00 97.56 125 GLU A CA 1
ATOM 1024 C C . GLU A 1 125 ? 2.487 -1.793 2.161 1.00 97.56 125 GLU A C 1
ATOM 1026 O O . GLU A 1 125 ? 2.384 -2.854 1.534 1.00 97.56 125 GLU A O 1
ATOM 1031 N N . THR A 1 126 ? 3.535 -0.992 2.046 1.00 97.44 126 THR A N 1
ATOM 1032 C CA . THR A 1 126 ? 4.658 -1.190 1.138 1.00 97.44 126 THR A CA 1
ATOM 1033 C C . THR A 1 126 ? 5.858 -1.738 1.896 1.00 97.44 126 THR A C 1
ATOM 1035 O O . THR A 1 126 ? 6.152 -1.329 3.018 1.00 97.44 126 THR A O 1
ATOM 1038 N N . LYS A 1 127 ? 6.594 -2.660 1.271 1.00 96.69 127 LYS A N 1
ATOM 1039 C CA . LYS A 1 127 ? 7.878 -3.141 1.790 1.00 96.69 127 LYS A CA 1
ATOM 1040 C C . LYS A 1 127 ? 8.956 -3.185 0.725 1.00 96.69 127 LYS A C 1
ATOM 1042 O O . LYS A 1 127 ? 8.695 -3.450 -0.445 1.00 96.69 127 LYS A O 1
ATOM 1047 N N . ALA A 1 128 ? 10.197 -2.973 1.160 1.00 94.12 128 ALA A N 1
ATOM 1048 C CA . ALA A 1 128 ? 11.375 -2.941 0.295 1.00 94.12 128 ALA A CA 1
ATOM 1049 C C . ALA A 1 128 ? 11.760 -4.322 -0.243 1.00 94.12 128 ALA A C 1
ATOM 1051 O O . ALA A 1 128 ? 12.591 -4.404 -1.145 1.00 94.12 128 ALA A O 1
ATOM 1052 N N . LYS A 1 129 ? 11.221 -5.394 0.348 1.00 96.94 129 LYS A N 1
ATOM 1053 C CA . LYS A 1 129 ? 11.556 -6.786 0.046 1.00 96.94 129 LYS A CA 1
ATOM 1054 C C . LYS A 1 129 ? 10.313 -7.663 0.084 1.00 96.94 129 LYS A C 1
ATOM 1056 O O . LYS A 1 129 ? 9.357 -7.373 0.800 1.00 96.94 129 LYS A O 1
ATOM 1061 N N . ALA A 1 130 ? 10.372 -8.759 -0.665 1.00 97.75 130 ALA A N 1
ATOM 1062 C CA . ALA A 1 130 ? 9.319 -9.766 -0.765 1.00 97.75 130 ALA A CA 1
ATOM 1063 C C . ALA A 1 130 ? 9.568 -11.005 0.124 1.00 97.75 130 ALA A C 1
ATOM 1065 O O . ALA A 1 130 ? 8.921 -12.036 -0.060 1.00 97.75 130 ALA A O 1
ATOM 1066 N N . ASP A 1 131 ? 10.507 -10.930 1.074 1.00 97.88 131 ASP A N 1
ATOM 1067 C CA . ASP A 1 131 ? 10.810 -12.041 1.976 1.00 97.88 131 ASP A CA 1
ATOM 1068 C C . ASP A 1 131 ? 9.744 -12.222 3.077 1.00 97.88 131 ASP A C 1
ATOM 1070 O O . ASP A 1 131 ? 8.845 -11.399 3.285 1.00 97.88 131 ASP A O 1
ATOM 1074 N N . ARG A 1 132 ? 9.835 -13.348 3.792 1.00 98.12 132 ARG A N 1
ATOM 1075 C CA . ARG A 1 132 ? 8.847 -13.744 4.803 1.00 98.12 132 ARG A CA 1
ATOM 1076 C C . ARG A 1 132 ? 8.693 -12.725 5.926 1.00 98.12 132 ARG A C 1
ATOM 1078 O O . ARG A 1 132 ? 7.581 -12.567 6.426 1.00 98.12 132 ARG A O 1
ATOM 1085 N N . GLU A 1 133 ? 9.780 -12.105 6.366 1.00 98.12 133 GLU A N 1
ATOM 1086 C CA . GLU A 1 133 ? 9.752 -11.149 7.472 1.00 98.12 133 GLU A CA 1
ATOM 1087 C C . GLU A 1 133 ? 8.951 -9.911 7.069 1.00 98.12 133 GLU A C 1
ATOM 1089 O O . GLU A 1 133 ? 7.952 -9.581 7.715 1.00 98.12 133 GLU A O 1
ATOM 1094 N N . HIS A 1 134 ? 9.310 -9.317 5.930 1.00 98.06 134 HIS A N 1
ATOM 1095 C CA . HIS A 1 134 ? 8.684 -8.100 5.427 1.00 98.06 134 HIS A CA 1
ATOM 1096 C C . HIS A 1 134 ? 7.208 -8.321 5.088 1.00 98.06 134 HIS A C 1
ATOM 1098 O O . HIS A 1 134 ? 6.352 -7.541 5.513 1.00 98.06 134 HIS A O 1
ATOM 1104 N N . VAL A 1 135 ? 6.875 -9.413 4.389 1.00 97.94 135 VAL A N 1
ATOM 1105 C CA . VAL A 1 135 ? 5.479 -9.713 4.032 1.00 97.94 135 VAL A CA 1
ATOM 1106 C C . VAL A 1 135 ? 4.629 -9.942 5.283 1.00 97.94 135 VAL A C 1
ATOM 1108 O O . VAL A 1 135 ? 3.519 -9.418 5.370 1.00 97.94 135 VAL A O 1
ATOM 1111 N N . ARG A 1 136 ? 5.128 -10.678 6.287 1.00 98.19 136 ARG A N 1
ATOM 1112 C CA . ARG A 1 136 ? 4.390 -10.901 7.544 1.00 98.19 136 ARG A CA 1
ATOM 1113 C C . ARG A 1 136 ? 4.141 -9.606 8.298 1.00 98.19 136 ARG A C 1
ATOM 1115 O O . ARG A 1 136 ? 3.030 -9.404 8.787 1.00 98.19 136 ARG A O 1
ATOM 1122 N N . GLN A 1 137 ? 5.158 -8.755 8.388 1.00 98.06 137 GLN A N 1
ATOM 1123 C CA . GLN A 1 137 ? 5.037 -7.461 9.040 1.00 98.06 137 GLN A CA 1
ATOM 1124 C C . GLN A 1 137 ? 3.996 -6.592 8.329 1.00 98.06 137 GLN A C 1
ATOM 1126 O O . GLN A 1 137 ? 3.097 -6.070 8.983 1.00 98.06 137 GLN A O 1
ATOM 1131 N N . ALA A 1 138 ? 4.047 -6.520 6.996 1.00 98.06 138 ALA A N 1
ATOM 1132 C CA . ALA A 1 138 ? 3.098 -5.731 6.221 1.00 98.06 138 ALA A CA 1
ATOM 1133 C C . ALA A 1 138 ? 1.657 -6.230 6.363 1.00 98.06 138 ALA A C 1
ATOM 1135 O O . ALA A 1 138 ? 0.741 -5.437 6.571 1.00 98.06 138 ALA A O 1
ATOM 1136 N N . VAL A 1 139 ? 1.453 -7.553 6.313 1.00 98.19 139 VAL A N 1
ATOM 1137 C CA . VAL A 1 139 ? 0.143 -8.174 6.558 1.00 98.19 139 VAL A CA 1
ATOM 1138 C C . VAL A 1 139 ? -0.375 -7.812 7.954 1.00 98.19 139 VAL A C 1
ATOM 1140 O O . VAL A 1 139 ? -1.542 -7.448 8.092 1.00 98.19 139 VAL A O 1
ATOM 1143 N N . ALA A 1 140 ? 0.474 -7.873 8.983 1.00 97.81 140 ALA A N 1
ATOM 1144 C CA . ALA A 1 140 ? 0.084 -7.498 10.340 1.00 97.81 140 ALA A CA 1
ATOM 1145 C C . ALA A 1 140 ? -0.317 -6.016 10.435 1.00 97.81 140 ALA A C 1
ATOM 1147 O O . ALA A 1 140 ? -1.350 -5.709 11.027 1.00 97.81 140 ALA A O 1
ATOM 1148 N N . GLN A 1 141 ? 0.443 -5.117 9.804 1.00 97.25 141 GLN A N 1
ATOM 1149 C CA . GLN A 1 141 ? 0.153 -3.680 9.793 1.00 97.25 141 GLN A CA 1
ATOM 1150 C C . GLN A 1 141 ? -1.177 -3.364 9.102 1.00 97.25 141 GLN A C 1
ATOM 1152 O O . GLN A 1 141 ? -2.028 -2.710 9.704 1.00 97.25 141 GLN A O 1
ATOM 1157 N N . VAL A 1 142 ? -1.424 -3.885 7.889 1.00 96.56 142 VAL A N 1
ATOM 1158 C CA . VAL A 1 142 ? -2.702 -3.614 7.200 1.00 96.56 142 VAL A CA 1
ATOM 1159 C C . VAL A 1 142 ? -3.898 -4.126 7.994 1.00 96.56 142 VAL A C 1
ATOM 1161 O O . VAL A 1 142 ? -4.936 -3.472 8.000 1.00 96.56 142 VAL A O 1
ATOM 1164 N N . ILE A 1 143 ? -3.774 -5.268 8.680 1.00 95.31 143 ILE A N 1
ATOM 1165 C CA . ILE A 1 143 ? -4.832 -5.806 9.547 1.00 95.31 143 ILE A CA 1
ATOM 1166 C C . ILE A 1 143 ? -5.053 -4.897 10.754 1.00 95.31 143 ILE A C 1
ATOM 1168 O O . ILE A 1 143 ? -6.206 -4.592 11.065 1.00 95.31 143 ILE A O 1
ATOM 1172 N N . ASP A 1 144 ? -3.983 -4.440 11.405 1.00 94.38 144 ASP A N 1
ATOM 1173 C CA . ASP A 1 144 ? -4.077 -3.555 12.566 1.00 94.38 144 ASP A CA 1
ATOM 1174 C C . ASP A 1 144 ? -4.831 -2.263 12.224 1.00 94.38 144 ASP A C 1
ATOM 1176 O O . ASP A 1 144 ? -5.795 -1.901 12.899 1.00 94.38 144 ASP A O 1
ATOM 1180 N N . TYR A 1 145 ? -4.507 -1.640 11.089 1.00 93.88 145 TYR A N 1
ATOM 1181 C CA . TYR A 1 145 ? -5.209 -0.445 10.616 1.00 93.88 145 TYR A CA 1
ATOM 1182 C C . TYR A 1 145 ? -6.707 -0.681 10.370 1.00 93.88 145 TYR A C 1
ATOM 1184 O O . TYR A 1 145 ? -7.523 0.207 10.621 1.00 93.88 145 TYR A O 1
ATOM 1192 N N . THR A 1 146 ? -7.117 -1.882 9.940 1.00 90.69 146 THR A N 1
ATOM 1193 C CA . THR A 1 146 ? -8.546 -2.170 9.695 1.00 90.69 146 THR A CA 1
ATOM 1194 C C . THR A 1 146 ? -9.418 -2.170 10.940 1.00 90.69 146 THR A C 1
ATOM 1196 O O . THR A 1 146 ? -10.637 -2.099 10.821 1.00 90.69 146 THR A O 1
ATOM 1199 N N . ARG A 1 147 ? -8.824 -2.179 12.136 1.00 90.88 147 ARG A N 1
ATOM 1200 C CA . ARG A 1 147 ? -9.563 -1.995 13.393 1.00 90.88 147 ARG A CA 1
ATOM 1201 C C . ARG A 1 147 ? -10.232 -0.620 13.480 1.00 90.88 147 ARG A C 1
ATOM 1203 O O . ARG A 1 147 ? -11.220 -0.484 14.194 1.00 90.88 147 ARG A O 1
ATOM 1210 N N . PHE A 1 148 ? -9.706 0.357 12.742 1.00 88.88 148 PHE A N 1
ATOM 1211 C CA . PHE A 1 148 ? -10.136 1.757 12.751 1.00 88.88 148 PHE A CA 1
ATOM 1212 C C . PHE A 1 148 ? -10.822 2.181 11.443 1.00 88.88 148 PHE A C 1
ATOM 1214 O O . PHE A 1 148 ? -11.345 3.288 11.339 1.00 88.88 148 PHE A O 1
ATOM 1221 N N . LEU A 1 149 ? -10.823 1.311 10.427 1.00 87.75 149 LEU A N 1
ATOM 1222 C CA . LEU A 1 149 ? -11.307 1.616 9.082 1.00 87.75 149 LEU A CA 1
ATOM 1223 C C . LEU A 1 149 ? -12.464 0.698 8.695 1.00 87.75 149 LEU A C 1
ATOM 1225 O O . LEU A 1 149 ? -12.442 -0.509 8.932 1.00 87.75 149 LEU A O 1
ATOM 1229 N N . SER A 1 150 ? -13.468 1.261 8.031 1.00 85.69 150 SER A N 1
ATOM 1230 C CA . SER A 1 150 ? -14.672 0.530 7.637 1.00 85.69 150 SER A CA 1
ATOM 1231 C C . SER A 1 150 ? -14.399 -0.412 6.458 1.00 85.69 150 SER A C 1
ATOM 1233 O O . SER A 1 150 ? -14.485 -0.025 5.293 1.00 85.69 150 SER A O 1
ATOM 1235 N N . ASN A 1 151 ? -14.064 -1.664 6.791 1.00 88.56 151 ASN A N 1
ATOM 1236 C CA . ASN A 1 151 ? -13.913 -2.816 5.893 1.00 88.56 151 ASN A CA 1
ATOM 1237 C C . ASN A 1 151 ? -13.135 -2.533 4.583 1.00 88.56 151 ASN A C 1
ATOM 1239 O O . ASN A 1 151 ? -13.674 -2.754 3.493 1.00 88.56 151 ASN A O 1
ATOM 1243 N N . PRO A 1 152 ? -11.883 -2.040 4.648 1.00 94.00 152 PRO A N 1
ATOM 1244 C CA . PRO A 1 152 ? -11.086 -1.842 3.446 1.00 94.00 152 PRO A CA 1
ATOM 1245 C C . PRO A 1 152 ? -10.654 -3.181 2.835 1.00 94.00 152 PRO A C 1
ATOM 1247 O O . PRO A 1 152 ? -10.389 -4.164 3.541 1.00 94.00 152 PRO A O 1
ATOM 1250 N N . TYR A 1 153 ? -10.520 -3.200 1.509 1.00 96.75 153 TYR A N 1
ATOM 1251 C CA . TYR A 1 153 ? -9.673 -4.187 0.849 1.00 96.75 153 TYR A CA 1
ATOM 1252 C C . TYR A 1 153 ? -8.234 -3.964 1.310 1.00 96.75 153 TYR A C 1
ATOM 1254 O O . TYR A 1 153 ? -7.806 -2.828 1.483 1.00 96.75 153 TYR A O 1
ATOM 1262 N N . ARG A 1 154 ? -7.483 -5.043 1.517 1.00 97.69 154 ARG A N 1
ATOM 1263 C CA . ARG A 1 154 ? -6.103 -4.987 2.008 1.00 97.69 154 ARG A CA 1
ATOM 1264 C C . ARG A 1 154 ? -5.169 -5.560 0.966 1.00 97.69 154 ARG A C 1
ATOM 1266 O O . ARG A 1 154 ? -5.456 -6.628 0.415 1.00 97.69 154 ARG A O 1
ATOM 1273 N N . ALA A 1 155 ? -4.041 -4.908 0.755 1.00 98.19 155 ALA A N 1
ATOM 1274 C CA . ALA A 1 155 ? -2.970 -5.460 -0.045 1.00 98.19 155 ALA A CA 1
ATOM 1275 C C . ALA A 1 155 ? -1.596 -5.082 0.513 1.00 98.19 155 ALA A C 1
ATOM 1277 O O . ALA A 1 155 ? -1.438 -4.067 1.180 1.00 98.19 155 ALA A O 1
ATOM 1278 N N . VAL A 1 156 ? -0.606 -5.916 0.228 1.00 98.38 156 VAL A N 1
ATOM 1279 C CA . VAL A 1 156 ? 0.807 -5.637 0.486 1.00 98.38 156 VAL A CA 1
ATOM 1280 C C . VAL A 1 156 ? 1.490 -5.345 -0.844 1.00 98.38 156 VAL A C 1
ATOM 1282 O O . VAL A 1 156 ? 1.304 -6.101 -1.796 1.00 98.38 156 VAL A O 1
ATOM 1285 N N . LEU A 1 157 ? 2.269 -4.271 -0.913 1.00 98.56 157 LEU A N 1
ATOM 1286 C CA . LEU A 1 157 ? 3.032 -3.872 -2.091 1.00 98.56 157 LEU A CA 1
ATOM 1287 C C . LEU A 1 157 ? 4.513 -4.234 -1.908 1.00 98.56 157 LEU A C 1
ATOM 1289 O O . LEU A 1 157 ? 5.153 -3.791 -0.956 1.00 98.56 157 LEU A O 1
ATOM 1293 N N . VAL A 1 158 ? 5.059 -5.040 -2.817 1.00 98.50 158 VAL A N 1
ATOM 1294 C CA . VAL A 1 158 ? 6.440 -5.562 -2.765 1.00 98.50 158 VAL A CA 1
ATOM 1295 C C . VAL A 1 158 ? 7.124 -5.446 -4.131 1.00 98.50 158 VAL A C 1
ATOM 1297 O O . VAL A 1 158 ? 6.435 -5.368 -5.148 1.00 98.50 158 VAL A O 1
ATOM 1300 N N . PRO A 1 159 ? 8.469 -5.396 -4.195 1.00 97.62 159 PRO A N 1
ATOM 1301 C CA . PRO A 1 159 ? 9.183 -5.104 -5.444 1.00 97.62 159 PRO A CA 1
ATOM 1302 C C . PRO A 1 159 ? 9.179 -6.258 -6.452 1.00 97.62 159 PRO A C 1
ATOM 1304 O O . PRO A 1 159 ? 9.492 -6.041 -7.618 1.00 97.62 159 PRO A O 1
ATOM 1307 N N . GLU A 1 160 ? 8.854 -7.471 -6.014 1.00 97.69 160 GLU A N 1
ATOM 1308 C CA . GLU A 1 160 ? 8.837 -8.679 -6.832 1.00 97.69 160 GLU A CA 1
ATOM 1309 C C . GLU A 1 160 ? 7.847 -9.691 -6.254 1.00 97.69 160 GLU A C 1
ATOM 1311 O O . GLU A 1 160 ? 7.357 -9.535 -5.132 1.00 97.69 160 GLU A O 1
ATOM 1316 N N . ARG A 1 161 ? 7.553 -10.745 -7.018 1.00 97.75 161 ARG A N 1
ATOM 1317 C CA . ARG A 1 161 ? 6.634 -11.799 -6.596 1.00 97.75 161 ARG A CA 1
ATOM 1318 C C . ARG A 1 161 ? 7.213 -12.591 -5.407 1.00 97.75 161 ARG A C 1
ATOM 1320 O O . ARG A 1 161 ? 8.232 -13.256 -5.585 1.00 97.75 161 ARG A O 1
ATOM 1327 N N . PRO A 1 162 ? 6.540 -12.629 -4.240 1.00 97.12 162 PRO A N 1
ATOM 1328 C CA . PRO A 1 162 ? 6.953 -13.491 -3.136 1.00 97.12 162 PRO A CA 1
ATOM 1329 C C . PRO A 1 162 ? 6.792 -14.980 -3.447 1.00 97.12 162 PRO A C 1
ATOM 1331 O O . PRO A 1 162 ? 6.036 -15.387 -4.338 1.00 97.12 162 PRO A O 1
ATOM 1334 N N . GLU A 1 163 ? 7.412 -15.810 -2.611 1.00 97.06 163 GLU A N 1
ATOM 1335 C CA . GLU A 1 163 ? 7.169 -17.251 -2.598 1.00 97.06 163 GLU A CA 1
ATOM 1336 C C . GLU A 1 163 ? 5.674 -17.584 -2.459 1.00 97.06 163 GLU A C 1
ATOM 1338 O O . GLU A 1 163 ? 4.914 -16.914 -1.754 1.00 97.06 163 GLU A O 1
ATOM 1343 N N . GLY A 1 164 ? 5.247 -18.684 -3.086 1.00 97.31 164 GLY A N 1
ATOM 1344 C CA . GLY A 1 164 ? 3.838 -19.085 -3.105 1.00 97.31 164 GLY A CA 1
ATOM 1345 C C . GLY A 1 164 ? 3.225 -19.307 -1.716 1.00 97.31 164 GLY A C 1
ATOM 1346 O O . GLY A 1 164 ? 2.029 -19.078 -1.541 1.00 97.31 164 GLY A O 1
ATOM 1347 N N . ASP A 1 165 ? 4.017 -19.711 -0.717 1.00 97.38 165 ASP A N 1
ATOM 1348 C CA . ASP A 1 165 ? 3.545 -19.813 0.671 1.00 97.38 165 ASP A CA 1
ATOM 1349 C C . ASP A 1 165 ? 3.149 -18.448 1.254 1.00 97.38 165 ASP A C 1
ATOM 1351 O O . ASP A 1 165 ? 2.118 -18.334 1.912 1.00 97.38 165 ASP A O 1
ATOM 1355 N N . LEU A 1 166 ? 3.901 -17.388 0.952 1.00 98.12 166 LEU A N 1
ATOM 1356 C CA . LEU A 1 166 ? 3.606 -16.037 1.434 1.00 98.12 166 LEU A CA 1
ATOM 1357 C C . LEU A 1 166 ? 2.347 -15.460 0.778 1.00 98.12 166 LEU A C 1
ATOM 1359 O O . LEU A 1 166 ? 1.565 -14.778 1.441 1.00 98.12 166 LEU A O 1
ATOM 1363 N N . LEU A 1 167 ? 2.095 -15.798 -0.490 1.00 98.25 167 LEU A N 1
ATOM 1364 C CA . LEU A 1 167 ? 0.833 -15.463 -1.158 1.00 98.25 167 LEU A CA 1
ATOM 1365 C C . LEU A 1 167 ? -0.359 -16.154 -0.484 1.00 98.25 167 LEU A C 1
ATOM 1367 O O . LEU A 1 167 ? -1.390 -15.520 -0.245 1.00 98.25 167 LEU A O 1
ATOM 1371 N N . LYS A 1 168 ? -0.213 -17.441 -0.136 1.00 97.75 168 LYS A N 1
ATOM 1372 C CA . LYS A 1 168 ? -1.231 -18.193 0.615 1.00 97.75 168 LYS A CA 1
ATOM 1373 C C . LYS A 1 168 ? -1.440 -17.598 2.003 1.00 97.75 168 LYS A C 1
ATOM 1375 O O . LYS A 1 168 ? -2.585 -17.414 2.407 1.00 97.75 168 LYS A O 1
ATOM 1380 N N . LEU A 1 169 ? -0.361 -17.253 2.706 1.00 97.25 169 LEU A N 1
ATOM 1381 C CA . LEU A 1 169 ? -0.422 -16.607 4.013 1.00 97.25 169 LEU A CA 1
ATOM 1382 C C . LEU A 1 169 ? -1.240 -15.314 3.940 1.00 97.25 169 LEU A C 1
ATOM 1384 O O . LEU A 1 169 ? -2.240 -15.199 4.646 1.00 97.25 169 LEU A O 1
ATOM 1388 N N . ALA A 1 170 ? -0.886 -14.388 3.046 1.00 97.62 170 ALA A N 1
ATOM 1389 C CA . ALA A 1 170 ? -1.632 -13.144 2.860 1.00 97.62 170 ALA A CA 1
ATOM 1390 C C . ALA A 1 170 ? -3.114 -13.413 2.546 1.00 97.62 170 ALA A C 1
ATOM 1392 O O . ALA A 1 170 ? -4.000 -12.848 3.192 1.00 97.62 170 ALA A O 1
ATOM 1393 N N . HIS A 1 171 ? -3.395 -14.356 1.641 1.00 97.00 171 HIS A N 1
ATOM 1394 C CA . HIS A 1 171 ? -4.759 -14.739 1.282 1.00 97.00 171 HIS A CA 1
ATOM 1395 C C . HIS A 1 171 ? -5.567 -15.262 2.483 1.00 97.00 171 HIS A C 1
ATOM 1397 O O . HIS A 1 171 ? -6.715 -14.857 2.668 1.00 97.00 171 HIS A O 1
ATOM 1403 N N . THR A 1 172 ? -4.989 -16.121 3.337 1.00 97.38 172 THR A N 1
ATOM 1404 C CA . THR A 1 172 ? -5.676 -16.609 4.556 1.00 97.38 172 THR A CA 1
ATOM 1405 C C . THR A 1 172 ? -6.028 -15.481 5.523 1.00 97.38 172 THR A C 1
ATOM 1407 O O . THR A 1 172 ? -7.059 -15.540 6.188 1.00 97.38 172 THR A O 1
ATOM 1410 N N . GLN A 1 173 ? -5.228 -14.414 5.531 1.00 97.19 173 GLN A N 1
ATOM 1411 C CA . GLN A 1 173 ? -5.485 -13.194 6.295 1.00 97.19 173 GLN A CA 1
ATOM 1412 C C . GLN A 1 173 ? -6.338 -12.165 5.533 1.00 97.19 173 GLN A C 1
ATOM 1414 O O . GLN A 1 173 ? -6.459 -11.009 5.943 1.00 97.19 173 GLN A O 1
ATOM 1419 N N . ARG A 1 174 ? -6.957 -12.573 4.416 1.00 96.19 174 ARG A N 1
ATOM 1420 C CA . ARG A 1 174 ? -7.792 -11.726 3.554 1.00 96.19 174 ARG A CA 1
ATOM 1421 C C . ARG A 1 174 ? -7.055 -10.467 3.080 1.00 96.19 174 ARG A C 1
ATOM 1423 O O . ARG A 1 174 ? -7.655 -9.390 3.025 1.00 96.19 174 ARG A O 1
ATOM 1430 N N . ALA A 1 175 ? -5.770 -10.599 2.770 1.00 97.44 175 ALA A N 1
ATOM 1431 C CA . ALA A 1 175 ? -4.946 -9.586 2.128 1.00 97.44 175 ALA A CA 1
ATOM 1432 C C . ALA A 1 175 ? -4.456 -10.102 0.768 1.00 97.44 175 ALA A C 1
ATOM 1434 O O . ALA A 1 175 ? -4.172 -11.288 0.598 1.00 97.44 175 ALA A O 1
ATOM 1435 N N . ALA A 1 176 ? -4.373 -9.210 -0.212 1.00 98.06 176 ALA A N 1
ATOM 1436 C CA . ALA A 1 176 ? -3.704 -9.483 -1.477 1.00 98.06 176 ALA A CA 1
ATOM 1437 C C . ALA A 1 176 ? -2.217 -9.112 -1.388 1.00 98.06 176 ALA A C 1
ATOM 1439 O O . ALA A 1 176 ? -1.787 -8.422 -0.466 1.00 98.06 176 ALA A O 1
ATOM 1440 N N . VAL A 1 177 ? -1.436 -9.539 -2.371 1.00 98.50 177 VAL A N 1
ATOM 1441 C CA . VAL A 1 177 ? -0.078 -9.039 -2.592 1.00 98.50 177 VAL A CA 1
ATOM 1442 C C . VAL A 1 177 ? 0.000 -8.505 -4.014 1.00 98.50 177 VAL A C 1
ATOM 1444 O O . VAL A 1 177 ? -0.594 -9.100 -4.913 1.00 98.50 177 VAL A O 1
ATOM 1447 N N . ILE A 1 178 ? 0.684 -7.381 -4.192 1.00 98.62 178 ILE A N 1
ATOM 1448 C CA . ILE A 1 178 ? 0.857 -6.660 -5.451 1.00 98.62 178 ILE A CA 1
ATOM 1449 C C . ILE A 1 178 ? 2.353 -6.478 -5.700 1.00 98.62 178 ILE A C 1
ATOM 1451 O O . ILE A 1 178 ? 3.097 -6.148 -4.775 1.00 98.62 178 ILE A O 1
ATOM 1455 N N . TRP A 1 179 ? 2.782 -6.682 -6.941 1.00 98.44 179 TRP A N 1
ATOM 1456 C CA . TRP A 1 179 ? 4.168 -6.497 -7.368 1.00 98.44 179 TRP A CA 1
ATOM 1457 C C . TRP A 1 179 ? 4.249 -5.990 -8.817 1.00 98.44 179 TRP A C 1
ATOM 1459 O O . TRP A 1 179 ? 3.287 -6.149 -9.573 1.00 98.44 179 TRP A O 1
ATOM 1469 N N . PRO A 1 180 ? 5.369 -5.373 -9.234 1.00 98.00 180 PRO A N 1
ATOM 1470 C CA . PRO A 1 180 ? 5.604 -5.003 -10.627 1.00 98.00 180 PRO A CA 1
ATOM 1471 C C . PRO A 1 180 ? 5.638 -6.224 -11.555 1.00 98.00 180 PRO A C 1
ATOM 1473 O O . PRO A 1 180 ? 6.310 -7.219 -11.277 1.00 98.00 180 PRO A O 1
ATOM 1476 N N . GLY A 1 181 ? 4.935 -6.132 -12.678 1.00 95.69 181 GLY A N 1
ATOM 1477 C CA . GLY A 1 181 ? 4.986 -7.090 -13.773 1.00 95.69 181 GLY A CA 1
ATOM 1478 C C . GLY A 1 181 ? 6.146 -6.812 -14.740 1.00 95.69 181 GLY A C 1
ATOM 1479 O O . GLY A 1 181 ? 6.708 -5.713 -14.775 1.00 95.69 181 GLY A O 1
ATOM 1480 N N . PRO A 1 182 ? 6.518 -7.793 -15.579 1.00 90.38 182 PRO A N 1
ATOM 1481 C CA . PRO A 1 182 ? 7.675 -7.687 -16.470 1.00 90.38 182 PRO A CA 1
ATOM 1482 C C . PRO A 1 182 ? 7.499 -6.660 -17.600 1.00 90.38 182 PRO A C 1
ATOM 1484 O O . PRO A 1 182 ? 8.474 -6.322 -18.266 1.00 90.38 182 PRO A O 1
ATOM 1487 N N . ARG A 1 183 ? 6.274 -6.178 -17.856 1.00 89.25 183 ARG A N 1
ATOM 1488 C CA . ARG A 1 183 ? 5.975 -5.219 -18.935 1.00 89.25 183 ARG A CA 1
ATOM 1489 C C . ARG A 1 183 ? 5.775 -3.793 -18.419 1.00 89.25 183 ARG A C 1
ATOM 1491 O O . ARG A 1 183 ? 5.264 -2.954 -19.155 1.00 89.25 183 ARG A O 1
ATOM 1498 N N . GLY A 1 184 ? 6.146 -3.529 -17.165 1.00 85.94 184 GLY A N 1
ATOM 1499 C CA . GLY A 1 184 ? 5.829 -2.270 -16.486 1.00 85.94 184 GLY A CA 1
ATOM 1500 C C . GLY A 1 184 ? 4.362 -2.166 -16.057 1.00 85.94 184 GLY A C 1
ATOM 1501 O O . GLY A 1 184 ? 3.918 -1.094 -15.656 1.00 85.94 184 GLY A O 1
ATOM 1502 N N . ASP A 1 185 ? 3.612 -3.266 -16.151 1.00 93.50 185 ASP A N 1
ATOM 1503 C CA . ASP A 1 185 ? 2.294 -3.426 -15.554 1.00 93.50 185 ASP A CA 1
ATOM 1504 C C . ASP A 1 185 ? 2.404 -3.806 -14.069 1.00 93.50 185 ASP A C 1
ATOM 1506 O O . ASP A 1 185 ? 3.497 -3.938 -13.519 1.00 93.50 185 ASP A O 1
ATOM 1510 N N . TRP A 1 186 ? 1.265 -3.978 -13.404 1.00 97.94 186 TRP A N 1
ATOM 1511 C CA . TRP A 1 186 ? 1.202 -4.465 -12.028 1.00 97.94 186 TRP A CA 1
ATOM 1512 C C . TRP A 1 186 ? 0.527 -5.823 -11.998 1.00 97.94 186 TRP A C 1
ATOM 1514 O O . TRP A 1 186 ? -0.501 -6.024 -12.642 1.00 97.94 186 TRP A O 1
ATOM 1524 N N . GLU A 1 187 ? 1.077 -6.741 -11.217 1.00 98.25 187 GLU A N 1
ATOM 1525 C CA . GLU A 1 187 ? 0.535 -8.073 -10.994 1.00 98.25 187 GLU A CA 1
ATOM 1526 C C . GLU A 1 187 ? 0.070 -8.235 -9.542 1.00 98.25 187 GLU A C 1
ATOM 1528 O O . GLU A 1 187 ? 0.518 -7.526 -8.640 1.00 98.25 187 GLU A O 1
ATOM 1533 N N . SER A 1 188 ? -0.853 -9.166 -9.297 1.00 97.94 188 SER A N 1
ATOM 1534 C CA . SER A 1 188 ? -1.340 -9.440 -7.947 1.00 97.94 188 SER A CA 1
ATOM 1535 C C . SER A 1 188 ? -1.791 -10.873 -7.718 1.00 97.94 188 SER A C 1
ATOM 1537 O O . SER A 1 188 ? -2.182 -11.582 -8.644 1.00 97.94 188 SER A O 1
ATOM 1539 N N . SER A 1 189 ? -1.846 -11.262 -6.446 1.00 97.56 189 SER A N 1
ATOM 1540 C CA . SER A 1 189 ? -2.380 -12.553 -6.004 1.00 97.56 189 SER A CA 1
ATOM 1541 C C . SER A 1 189 ? -3.907 -12.613 -5.908 1.00 97.56 189 SER A C 1
ATOM 1543 O O . SER A 1 189 ? -4.445 -13.639 -5.488 1.00 97.56 189 SER A O 1
ATOM 1545 N N . ALA A 1 190 ? -4.634 -11.548 -6.274 1.00 96.12 190 ALA A N 1
ATOM 1546 C CA . ALA A 1 190 ? -6.082 -11.491 -6.099 1.00 96.12 190 ALA A CA 1
ATOM 1547 C C . ALA A 1 190 ? -6.827 -10.994 -7.344 1.00 96.12 190 ALA A C 1
ATOM 1549 O O . ALA A 1 190 ? -6.656 -9.868 -7.794 1.00 96.12 190 ALA A O 1
ATOM 1550 N N . MET A 1 191 ? -7.746 -11.820 -7.846 1.00 95.69 191 MET A N 1
ATOM 1551 C CA . MET A 1 191 ? -8.503 -11.559 -9.078 1.00 95.69 191 MET A CA 1
ATOM 1552 C C . MET A 1 191 ? -9.334 -10.266 -9.045 1.00 95.69 191 MET A C 1
ATOM 1554 O O . MET A 1 191 ? -9.531 -9.626 -10.074 1.00 95.69 191 MET A O 1
ATOM 1558 N N . TRP A 1 192 ? -9.806 -9.839 -7.870 1.00 93.56 192 TRP A N 1
ATOM 1559 C CA . TRP A 1 192 ? -10.613 -8.622 -7.746 1.00 93.56 192 TRP A CA 1
ATOM 1560 C C . TRP A 1 192 ? -9.828 -7.337 -8.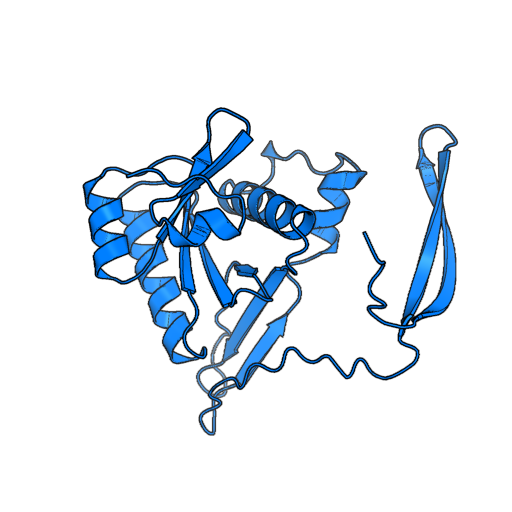056 1.00 93.56 192 TRP A C 1
ATOM 1562 O O . TRP A 1 192 ? -10.451 -6.316 -8.339 1.00 93.56 192 TRP A O 1
ATOM 1572 N N . LEU A 1 193 ? -8.489 -7.372 -8.045 1.00 95.00 193 LEU A N 1
ATOM 1573 C CA . LEU A 1 193 ? -7.639 -6.240 -8.428 1.00 95.00 193 LEU A CA 1
ATOM 1574 C C . LEU A 1 193 ? -7.599 -6.013 -9.947 1.00 95.00 193 LEU A C 1
ATOM 1576 O O . LEU A 1 193 ? -7.287 -4.908 -10.385 1.00 95.00 193 LEU A O 1
ATOM 1580 N N . SER A 1 194 ? -8.007 -6.990 -10.764 1.00 94.31 194 SER A N 1
ATOM 1581 C CA . SER A 1 194 ? -8.036 -6.842 -12.227 1.00 94.31 194 SER A CA 1
ATOM 1582 C C . SER A 1 194 ? -9.016 -5.787 -12.724 1.00 94.31 194 SER A C 1
ATOM 1584 O O . SER A 1 194 ? -8.788 -5.194 -13.773 1.00 94.31 194 SER A O 1
ATOM 1586 N N . ARG A 1 195 ? -10.035 -5.444 -11.927 1.00 92.44 195 ARG A N 1
ATOM 1587 C CA . ARG A 1 195 ? -10.910 -4.293 -12.208 1.00 92.44 195 ARG A CA 1
ATOM 1588 C C . ARG A 1 195 ? -10.191 -2.937 -12.126 1.00 92.44 195 ARG A C 1
ATOM 1590 O O . ARG A 1 195 ? -10.744 -1.949 -12.582 1.00 92.44 195 ARG A O 1
ATOM 1597 N N . LEU A 1 196 ? -8.999 -2.896 -11.520 1.00 92.56 196 LEU A N 1
ATOM 1598 C CA . LEU A 1 196 ? -8.152 -1.706 -11.364 1.00 92.56 196 LEU A CA 1
ATOM 1599 C C . LEU A 1 196 ? -6.985 -1.687 -12.366 1.00 92.56 196 LEU A C 1
ATOM 1601 O O . LEU A 1 196 ? -6.038 -0.931 -12.185 1.00 92.56 196 LEU A O 1
ATOM 1605 N N . GLY A 1 197 ? -7.001 -2.568 -13.373 1.00 92.25 197 GLY A N 1
ATOM 1606 C CA . GLY A 1 197 ? -5.896 -2.710 -14.324 1.00 92.25 197 GLY A CA 1
ATOM 1607 C C . GLY A 1 197 ? -4.689 -3.486 -13.784 1.00 92.25 197 GLY A C 1
ATOM 1608 O O . GLY A 1 197 ? -3.629 -3.449 -14.398 1.00 92.25 197 GLY A O 1
ATOM 1609 N N . VAL A 1 198 ? -4.831 -4.191 -12.654 1.00 95.31 198 VAL A N 1
ATOM 1610 C CA . VAL A 1 198 ? -3.770 -5.029 -12.070 1.00 95.31 198 VAL A CA 1
ATOM 1611 C C . VAL A 1 198 ? -3.966 -6.494 -12.479 1.00 95.31 198 VAL A C 1
ATOM 1613 O O . VAL A 1 198 ? -4.966 -7.137 -12.144 1.00 95.31 198 VAL A O 1
ATOM 1616 N N . THR A 1 199 ? -2.999 -7.059 -13.190 1.00 96.69 199 THR A N 1
ATOM 1617 C CA . THR A 1 199 ? -3.046 -8.418 -13.734 1.00 96.69 199 THR A CA 1
ATOM 1618 C C . THR A 1 199 ? -3.074 -9.467 -12.619 1.00 96.69 199 THR A C 1
ATOM 1620 O O . THR A 1 199 ? -2.216 -9.498 -11.741 1.00 96.69 199 THR A O 1
ATOM 1623 N N . TYR A 1 200 ? -4.045 -10.379 -12.640 1.00 95.75 200 TYR A N 1
ATOM 1624 C CA . TYR A 1 200 ? -4.074 -11.485 -11.683 1.00 95.75 200 TYR A CA 1
ATOM 1625 C C . TYR A 1 200 ? -3.060 -12.574 -12.046 1.00 95.75 200 TYR A C 1
ATOM 1627 O O . TYR A 1 200 ? -3.000 -13.047 -13.184 1.00 95.75 200 TYR A O 1
ATOM 1635 N N . ARG A 1 201 ? -2.307 -13.023 -11.042 1.00 92.62 201 ARG A N 1
ATOM 1636 C CA . ARG A 1 201 ? -1.419 -14.177 -11.103 1.00 92.62 201 ARG A CA 1
ATOM 1637 C C . ARG A 1 201 ? -1.680 -15.095 -9.921 1.00 92.62 201 ARG A C 1
ATOM 1639 O O . ARG A 1 201 ? -1.582 -14.692 -8.765 1.00 92.62 201 ARG A O 1
ATOM 1646 N N . ARG A 1 202 ? -1.999 -16.345 -10.243 1.00 78.94 202 ARG A N 1
ATOM 1647 C CA . ARG A 1 202 ? -2.143 -17.423 -9.266 1.00 78.94 202 ARG A CA 1
ATOM 1648 C C . ARG A 1 202 ? -0.810 -17.755 -8.618 1.00 78.94 202 ARG A C 1
ATOM 1650 O O . ARG A 1 202 ? 0.220 -17.602 -9.312 1.00 78.94 202 ARG A O 1
#

Organism: NCBI:txid1695166

Radius of gyration: 18.91 Å; Cα contacts (8 Å, |Δi|>4): 327; chains: 1; bounding box: 39×53×48 Å

Secondary structure (DSSP, 8-state):
-PPPP---EEEEEEEEEE-STT-EEEEEEEEESSS------------TT-EEEEEE--HHHHHHHHHT--S-TTTS-HHHHHHHHHHHHHHHTT--EEEEEEE-STTPPPEE-SEEETTTTEEEEE-S--SHHHHHHHHHHHHHHHTTSSS-EEEEE-SSPPPHHHHHHHHHTT-EEEEE-TTS-EEES-GGGGGGTPEE--

Mean predicted aligned error: 12.26 Å